Protein AF-0000000082754783 (afdb_homodimer)

Sequence (362 aa):
MLGKAGSVVWMLCAIWVAADALTVETTQDILRAARGRSVTLPCTYSTYVPDREGFIQWDKLLRSQTERVVTWNFVTKKYIYGNRYENRVRVSKDAELSNASITIDQLTMDDNGTYECSLSLMSDQDVTAKSRVRLLVLEDFKQMARNGVNLKPDSAGPPTKLRPVHQGPPTFKDNQINPKSMLGKAGSVVWMLCAIWVAADALTVETTQDILRAARGRSVTLPCTYSTYVPDREGFIQWDKLLRSQTERVVTWNFVTKKYIYGNRYENRVRVSKDAELSNASITIDQLTMDDNGTYECSLSLMSDQDVTAKSRVRLLVLEDFKQMARNGVNLKPDSAGPPTKLRPVHQGPPTFKDNQINPKS

InterPro domains:
  IPR003599 Immunoglobulin domain subtype [SM00409] (28-138)
  IPR007110 Immunoglobulin-like domain [PS50835] (36-128)
  IPR013106 Immunoglobulin V-set domain [PF07686] (31-138)
  IPR013106 Immunoglobulin V-set domain [SM00406] (38-119)
  IPR013783 Immunoglobulin-like fold [G3DSA:2.60.40.10] (22-142)
  IPR036179 Immunoglobulin-like domain superfamily [SSF48726] (26-139)
  IPR042474 Cell surface A33 antigen [PTHR44969] (6-138)

Organism: Mus caroli (NCBI:txid10089)

Secondary structure (DSSP, 8-state):
----------------------EEEE-SSEEEEETTS-EEE-EEEE-S-S---EEEEEEEE-SS-EEEEEEEETTT--EEE-GGGTTTEEE-TTGGGTB--EEE-S--GGG-EEEEEEEEETTSSS-EEEEEEEEEEE--HHHHHHS----------------------------------/----------------------EEEE-SSEEEEETTS-EEE-EEEE-S-S---EEEEEEEE-SS-EEEEEEEETTT--EEE-GGGTTTEEE-TTGGGTB--EEE-S--GGG-EEEEEEEEETTSSS-EEEEEEEEEEE--HHHHHHTT---------------------------------

pLDDT: mean 77.79, std 26.31, range [21.33, 98.88]

Radius of gyration: 37.15 Å; Cα contacts (8 Å, |Δi|>4): 638; chains: 2; bounding box: 97×69×138 Å

Structure (mmCIF, N/CA/C/O backbone):
data_AF-0000000082754783-model_v1
#
loop_
_entity.id
_entity.type
_entity.pdbx_description
1 polymer 'Cell surface A33 antigen'
#
loop_
_atom_site.group_PDB
_atom_site.id
_atom_site.type_symbol
_atom_site.label_atom_id
_atom_site.label_alt_id
_atom_site.label_comp_id
_atom_site.label_asym_id
_atom_site.label_entity_id
_atom_site.label_seq_id
_atom_site.pdbx_PDB_ins_code
_atom_site.Cartn_x
_atom_site.Cartn_y
_atom_site.Cartn_z
_atom_site.occupancy
_atom_site.B_iso_or_equiv
_atom_site.auth_seq_id
_atom_site.auth_comp_id
_atom_site.auth_asym_id
_atom_site.auth_atom_id
_atom_site.pdbx_PDB_model_num
ATOM 1 N N . MET A 1 1 ? -4.707 -10.625 71.25 1 33.31 1 MET A N 1
ATOM 2 C CA . MET A 1 1 ? -4.77 -11.398 70 1 33.31 1 MET A CA 1
ATOM 3 C C . MET A 1 1 ? -4.957 -10.477 68.812 1 33.31 1 MET A C 1
ATOM 5 O O . MET A 1 1 ? -6.066 -10.008 68.562 1 33.31 1 MET A O 1
ATOM 9 N N . LEU A 1 2 ? -4.098 -9.469 68.688 1 43.53 2 LEU A N 1
ATOM 10 C CA . LEU A 1 2 ? -4.047 -8.492 67.625 1 43.53 2 LEU A CA 1
ATOM 11 C C . LEU A 1 2 ? -3.959 -9.195 66.25 1 43.53 2 LEU A C 1
ATOM 13 O O . LEU A 1 2 ? -3.008 -9.93 66 1 43.53 2 LEU A O 1
ATOM 17 N N . GLY A 1 3 ? -5.09 -9.539 65.625 1 42.03 3 GLY A N 1
ATOM 18 C CA . GLY A 1 3 ? -5.211 -10.109 64.312 1 42.03 3 GLY A CA 1
ATOM 19 C C . GLY A 1 3 ? -4.48 -9.312 63.219 1 42.03 3 GLY A C 1
ATOM 20 O O . GLY A 1 3 ? -4.582 -8.078 63.188 1 42.03 3 GLY A O 1
ATOM 21 N N . LYS A 1 4 ? -3.234 -9.711 62.812 1 51.78 4 LYS A N 1
ATOM 22 C CA . LYS A 1 4 ? -2.496 -9.219 61.625 1 51.78 4 LYS A CA 1
ATOM 23 C C . LYS A 1 4 ? -3.396 -9.133 60.406 1 51.78 4 LYS A C 1
ATOM 25 O O . LYS A 1 4 ? -3.984 -10.133 60 1 51.78 4 LYS A O 1
ATOM 30 N N . ALA A 1 5 ? -4.148 -8.039 60.25 1 52.31 5 ALA A N 1
ATOM 31 C CA . ALA A 1 5 ? -4.816 -7.82 58.969 1 52.31 5 ALA A CA 1
ATOM 32 C C . ALA A 1 5 ? -3.844 -8.008 57.781 1 52.31 5 ALA A C 1
ATOM 34 O O . ALA A 1 5 ? -2.809 -7.34 57.719 1 52.31 5 ALA A O 1
ATOM 35 N N . GLY A 1 6 ? -3.602 -9.219 57.344 1 48.97 6 GLY A N 1
ATOM 36 C CA . GLY A 1 6 ? -2.871 -9.438 56.094 1 48.97 6 GLY A CA 1
ATOM 37 C C . GLY A 1 6 ? -3.32 -8.523 54.969 1 48.97 6 GLY A C 1
ATOM 38 O O . GLY A 1 6 ? -4.52 -8.336 54.75 1 48.97 6 GLY A O 1
ATOM 39 N N . SER A 1 7 ? -2.578 -7.516 54.656 1 55.91 7 SER A N 1
ATOM 40 C CA . SER A 1 7 ? -2.777 -6.703 53.469 1 55.91 7 SER A CA 1
ATOM 41 C C . SER A 1 7 ? -2.906 -7.578 52.219 1 55.91 7 SER A C 1
ATOM 43 O O . SER A 1 7 ? -1.968 -8.289 51.844 1 55.91 7 SER A O 1
ATOM 45 N N . VAL A 1 8 ? -4.098 -7.996 51.938 1 51.5 8 VAL A N 1
ATOM 46 C CA . VAL A 1 8 ? -4.348 -8.617 50.625 1 51.5 8 VAL A CA 1
ATOM 47 C C . VAL A 1 8 ? -3.947 -7.664 49.5 1 51.5 8 VAL A C 1
ATOM 49 O O . VAL A 1 8 ? -4.547 -6.598 49.344 1 51.5 8 VAL A O 1
ATOM 52 N N . VAL A 1 9 ? -2.701 -7.578 49.188 1 55.47 9 VAL A N 1
ATOM 53 C CA . VAL A 1 9 ? -2.283 -6.914 47.938 1 55.47 9 VAL A CA 1
ATOM 54 C C . VAL A 1 9 ? -3.08 -7.469 46.781 1 55.47 9 VAL A C 1
ATOM 56 O O . VAL A 1 9 ? -2.934 -8.641 46.406 1 55.47 9 VAL A O 1
ATOM 59 N N . TRP A 1 10 ? -4.27 -6.91 46.562 1 52.84 10 TRP A N 1
ATOM 60 C CA . TRP A 1 10 ? -4.98 -7.184 45.312 1 52.84 10 TRP A CA 1
ATOM 61 C C . TRP A 1 10 ? -4.074 -6.953 44.094 1 52.84 10 TRP A C 1
ATOM 63 O O . TRP A 1 10 ? -3.748 -5.809 43.781 1 52.84 10 TRP A O 1
ATOM 73 N N . MET A 1 11 ? -3.207 -7.938 43.781 1 52.25 11 MET A N 1
ATOM 74 C CA . MET A 1 11 ? -2.555 -7.918 42.469 1 52.25 11 MET A CA 1
ATOM 75 C C . MET A 1 11 ? -3.574 -7.707 41.344 1 52.25 11 MET A C 1
ATOM 77 O O . MET A 1 11 ? -4.355 -8.609 41.031 1 52.25 11 MET A O 1
ATOM 81 N N . LEU A 1 12 ? -4.023 -6.484 41.094 1 52.66 12 LEU A N 1
ATOM 82 C CA . LEU A 1 12 ? -4.746 -6.168 39.844 1 52.66 12 LEU A CA 1
ATOM 83 C C . LEU A 1 12 ? -3.988 -6.672 38.625 1 52.66 12 LEU A C 1
ATOM 85 O O . LEU A 1 12 ? -2.92 -6.152 38.312 1 52.66 12 LEU A O 1
ATOM 89 N N . CYS A 1 13 ? -4.117 -7.941 38.25 1 51.41 13 CYS A N 1
ATOM 90 C CA . CYS A 1 13 ? -3.658 -8.445 36.969 1 51.41 13 CYS A CA 1
ATOM 91 C C . CYS A 1 13 ? -4.246 -7.621 35.844 1 51.41 13 CYS A C 1
ATOM 93 O O . CYS A 1 13 ? -5.43 -7.742 35.531 1 51.41 13 CYS A O 1
ATOM 95 N N . ALA A 1 14 ? -3.781 -6.434 35.531 1 51.28 14 ALA A N 1
ATOM 96 C CA . ALA A 1 14 ? -4.137 -5.77 34.281 1 51.28 14 ALA A CA 1
ATOM 97 C C . ALA A 1 14 ? -3.922 -6.699 33.094 1 51.28 14 ALA A C 1
ATOM 99 O O . ALA A 1 14 ? -2.781 -6.98 32.719 1 51.28 14 ALA A O 1
ATOM 100 N N . ILE A 1 15 ? -4.824 -7.594 32.906 1 51.47 15 ILE A N 1
ATOM 101 C CA . ILE A 1 15 ? -4.848 -8.312 31.625 1 51.47 15 ILE A CA 1
ATOM 102 C C . ILE A 1 15 ? -4.801 -7.309 30.484 1 51.47 15 ILE A C 1
ATOM 104 O O . ILE A 1 15 ? -5.758 -6.57 30.25 1 51.47 15 ILE A O 1
ATOM 108 N N . TRP A 1 16 ? -3.613 -6.797 30.094 1 48.75 16 TRP A N 1
ATOM 109 C CA . TRP A 1 16 ? -3.518 -6.148 28.797 1 48.75 16 TRP A CA 1
ATOM 110 C C . TRP A 1 16 ? -4.238 -6.961 27.734 1 48.75 16 TRP A C 1
ATOM 112 O O . TRP A 1 16 ? -3.785 -8.047 27.359 1 48.75 16 TRP A O 1
ATOM 122 N N . VAL A 1 17 ? -5.582 -6.953 27.75 1 47.78 17 VAL A N 1
ATOM 123 C CA . VAL A 1 17 ? -6.277 -7.441 26.562 1 47.78 17 VAL A CA 1
ATOM 124 C C . VAL A 1 17 ? -5.648 -6.836 25.312 1 47.78 17 VAL A C 1
ATOM 126 O O . VAL A 1 17 ? -5.734 -5.625 25.078 1 47.78 17 VAL A O 1
ATOM 129 N N . ALA A 1 18 ? -4.523 -7.277 24.875 1 49.97 18 ALA A N 1
ATOM 130 C CA . ALA A 1 18 ? -4.141 -6.926 23.5 1 49.97 18 ALA A CA 1
ATOM 131 C C . ALA A 1 18 ? -5.336 -7.023 22.562 1 49.97 18 ALA A C 1
ATOM 133 O O . ALA A 1 18 ? -5.867 -8.109 22.328 1 49.97 18 ALA A O 1
ATOM 134 N N . ALA A 1 19 ? -6.25 -6.133 22.641 1 55.06 19 ALA A N 1
ATOM 135 C CA . ALA A 1 19 ? -7.219 -6.145 21.547 1 55.06 19 ALA A CA 1
ATOM 136 C C . ALA A 1 19 ? -6.562 -6.594 20.234 1 55.06 19 ALA A C 1
ATOM 138 O O . ALA A 1 19 ? -5.539 -6.047 19.828 1 55.06 19 ALA A O 1
ATOM 139 N N . ASP A 1 20 ? -6.777 -7.863 19.875 1 67.88 20 ASP A N 1
ATOM 140 C CA . ASP A 1 20 ? -6.145 -8.594 18.781 1 67.88 20 ASP A CA 1
ATOM 141 C C . ASP A 1 20 ? -6.34 -7.879 17.438 1 67.88 20 ASP A C 1
ATOM 143 O O . ASP A 1 20 ? -7.453 -7.84 16.906 1 67.88 20 ASP A O 1
ATOM 147 N N . ALA A 1 21 ? -5.574 -6.828 17.078 1 82.12 21 ALA A N 1
ATOM 148 C CA . ALA A 1 21 ? -5.406 -6.043 15.852 1 82.12 21 ALA A CA 1
ATOM 149 C C . ALA A 1 21 ? -5.105 -6.945 14.656 1 82.12 21 ALA A C 1
ATOM 151 O O . ALA A 1 21 ? -4.68 -8.094 14.828 1 82.12 21 ALA A O 1
ATOM 152 N N . LEU A 1 22 ? -5.66 -6.602 13.531 1 93.19 22 LEU A N 1
ATOM 153 C CA . LEU A 1 22 ? -5.215 -7.227 12.297 1 93.19 22 LEU A CA 1
ATOM 154 C C . LEU A 1 22 ? -3.695 -7.203 12.188 1 93.19 22 LEU A C 1
ATOM 156 O O . LEU A 1 22 ? -3.078 -6.141 12.312 1 93.19 22 LEU A O 1
ATOM 160 N N . THR A 1 23 ? -3.104 -8.391 12.094 1 95.62 23 THR A N 1
ATOM 161 C CA . THR A 1 23 ? -1.659 -8.469 11.906 1 95.62 23 THR A CA 1
ATOM 162 C C . THR A 1 23 ? -1.316 -9.273 10.656 1 95.62 23 THR A C 1
ATOM 164 O O . THR A 1 23 ? -2.07 -10.172 10.266 1 95.62 23 THR A O 1
ATOM 167 N N . VAL A 1 24 ? -0.288 -8.867 10.047 1 97.5 24 VAL A N 1
ATOM 168 C CA . VAL A 1 24 ? 0.267 -9.531 8.875 1 97.5 24 VAL A CA 1
ATOM 169 C C . VAL A 1 24 ? 1.767 -9.75 9.062 1 97.5 24 VAL A C 1
ATOM 171 O O . VAL A 1 24 ? 2.475 -8.852 9.523 1 97.5 24 VAL A O 1
ATOM 174 N N . GLU A 1 25 ? 2.18 -10.977 8.68 1 96.38 25 GLU A N 1
ATOM 175 C CA . GLU A 1 25 ? 3.588 -11.297 8.898 1 96.38 25 GLU A CA 1
ATOM 176 C C . GLU A 1 25 ? 4.184 -12.039 7.707 1 96.38 25 GLU A C 1
ATOM 178 O O . GLU A 1 25 ? 3.535 -12.914 7.125 1 96.38 25 GLU A O 1
ATOM 183 N N . THR A 1 26 ? 5.355 -11.586 7.324 1 96.31 26 THR A N 1
ATOM 184 C CA . THR A 1 26 ? 6.195 -12.273 6.352 1 96.31 26 THR A CA 1
ATOM 185 C C . THR A 1 26 ? 7.531 -12.672 6.973 1 96.31 26 THR A C 1
ATOM 187 O O . THR A 1 26 ? 7.809 -12.336 8.125 1 96.31 26 THR A O 1
ATOM 190 N N . THR A 1 27 ? 8.227 -13.367 6.207 1 88.31 27 THR A N 1
ATOM 191 C CA . THR A 1 27 ? 9.57 -13.672 6.672 1 88.31 27 THR A CA 1
ATOM 192 C C . THR A 1 27 ? 10.477 -12.453 6.559 1 88.31 27 THR A C 1
ATOM 194 O O . THR A 1 27 ? 10.328 -11.641 5.641 1 88.31 27 THR A O 1
ATOM 197 N N . GLN A 1 28 ? 11.359 -12.297 7.543 1 84.12 28 GLN A N 1
ATOM 198 C CA . GLN A 1 28 ? 12.297 -11.172 7.527 1 84.12 28 GLN A CA 1
ATOM 199 C C . GLN A 1 28 ? 13.547 -11.516 6.73 1 84.12 28 GLN A C 1
ATOM 201 O O . GLN A 1 28 ? 14.305 -10.625 6.34 1 84.12 28 GLN A O 1
ATOM 206 N N . ASP A 1 29 ? 13.68 -12.703 6.445 1 84.12 29 ASP A N 1
ATOM 207 C CA . ASP A 1 29 ? 14.836 -13.141 5.676 1 84.12 29 ASP A CA 1
ATOM 208 C C . ASP A 1 29 ? 14.656 -12.852 4.188 1 84.12 29 ASP A C 1
ATOM 210 O O . ASP A 1 29 ? 13.523 -12.766 3.701 1 84.12 29 ASP A O 1
ATOM 214 N N . ILE A 1 30 ? 15.844 -12.719 3.561 1 93.94 30 ILE A N 1
ATOM 215 C CA . ILE A 1 30 ? 15.828 -12.602 2.105 1 93.94 30 ILE A CA 1
ATOM 216 C C . ILE A 1 30 ? 15.531 -13.969 1.484 1 93.94 30 ILE A C 1
ATOM 218 O O . ILE A 1 30 ? 16.219 -14.953 1.78 1 93.94 30 ILE A O 1
ATOM 222 N N . LEU A 1 31 ? 14.57 -14.055 0.647 1 97 31 LEU A N 1
ATOM 223 C CA . LEU A 1 31 ? 14.258 -15.273 -0.099 1 97 31 LEU A CA 1
ATOM 224 C C . LEU A 1 31 ? 15.086 -15.359 -1.372 1 97 31 LEU A C 1
ATOM 226 O O . LEU A 1 31 ? 15.211 -14.375 -2.109 1 97 31 LEU A O 1
ATOM 230 N N . ARG A 1 32 ? 15.633 -16.469 -1.567 1 95.94 32 ARG A N 1
ATOM 231 C CA . ARG A 1 32 ? 16.422 -16.703 -2.77 1 95.94 32 ARG A CA 1
ATOM 232 C C . ARG A 1 32 ? 15.781 -17.766 -3.65 1 95.94 32 ARG A C 1
ATOM 234 O O . ARG A 1 32 ? 15.289 -18.781 -3.148 1 95.94 32 ARG A O 1
ATOM 241 N N . ALA A 1 33 ? 15.75 -17.516 -4.945 1 96.31 33 ALA A N 1
ATOM 242 C CA . ALA A 1 33 ? 15.188 -18.469 -5.898 1 96.31 33 ALA A CA 1
ATOM 243 C C . ALA A 1 33 ? 15.883 -18.375 -7.254 1 96.31 33 ALA A C 1
ATOM 245 O O . ALA A 1 33 ? 16.422 -17.312 -7.605 1 96.31 33 ALA A O 1
ATOM 246 N N . ALA A 1 34 ? 15.766 -19.406 -7.98 1 95.12 34 ALA A N 1
ATOM 247 C CA . ALA A 1 34 ? 16.453 -19.453 -9.266 1 95.12 34 ALA A CA 1
ATOM 248 C C . ALA A 1 34 ? 15.555 -18.984 -10.398 1 95.12 34 ALA A C 1
ATOM 250 O O . ALA A 1 34 ? 14.359 -19.297 -10.414 1 95.12 34 ALA A O 1
ATOM 251 N N . ARG A 1 35 ? 16.234 -18.375 -11.336 1 95.44 35 ARG A N 1
ATOM 252 C CA . ARG A 1 35 ? 15.531 -18 -12.562 1 95.44 35 ARG A CA 1
ATOM 253 C C . ARG A 1 35 ? 14.867 -19.219 -13.195 1 95.44 35 ARG A C 1
ATOM 255 O O . ARG A 1 35 ? 15.438 -20.297 -13.219 1 95.44 35 ARG A O 1
ATOM 262 N N . GLY A 1 36 ? 13.648 -18.969 -13.742 1 94.81 36 GLY A N 1
ATOM 263 C CA . GLY A 1 36 ? 12.93 -20.031 -14.438 1 94.81 36 GLY A CA 1
ATOM 264 C C . GLY A 1 36 ? 12.109 -20.906 -13.5 1 94.81 36 GLY A C 1
ATOM 265 O O . GLY A 1 36 ? 11.227 -21.625 -13.945 1 94.81 36 GLY A O 1
ATOM 266 N N . ARG A 1 37 ? 12.359 -20.875 -12.289 1 96.31 37 ARG A N 1
ATOM 267 C CA . ARG A 1 37 ? 11.633 -21.688 -11.312 1 96.31 37 ARG A CA 1
ATOM 268 C C . ARG A 1 37 ? 10.523 -20.875 -10.648 1 96.31 37 ARG A C 1
ATOM 270 O O . ARG A 1 37 ? 10.117 -19.828 -11.156 1 96.31 37 ARG A O 1
ATOM 277 N N . SER A 1 38 ? 9.891 -21.484 -9.586 1 97.62 38 SER A N 1
ATOM 278 C CA . SER A 1 38 ? 8.836 -20.828 -8.82 1 97.62 38 SER A CA 1
ATOM 279 C C . SER A 1 38 ? 9.312 -20.469 -7.414 1 97.62 38 SER A C 1
ATOM 281 O O . SER A 1 38 ? 10.258 -21.078 -6.902 1 97.62 38 SER A O 1
ATOM 283 N N . VAL A 1 39 ? 8.703 -19.516 -6.871 1 98.06 39 VAL A N 1
ATOM 284 C CA . VAL A 1 39 ? 8.984 -19.156 -5.484 1 98.06 39 VAL A CA 1
ATOM 285 C C . VAL A 1 39 ? 7.676 -18.844 -4.758 1 98.06 39 VAL A C 1
ATOM 287 O O . VAL A 1 39 ? 6.738 -18.297 -5.352 1 98.06 39 VAL A O 1
ATOM 290 N N . THR A 1 40 ? 7.598 -19.219 -3.539 1 98.62 40 THR A N 1
ATOM 291 C CA . THR A 1 40 ? 6.492 -18.828 -2.678 1 98.62 40 THR A CA 1
ATOM 292 C C . THR A 1 40 ? 6.91 -17.688 -1.747 1 98.62 40 THR A C 1
ATOM 294 O O . THR A 1 40 ? 7.914 -17.797 -1.037 1 98.62 40 THR A O 1
ATOM 297 N N . LEU A 1 41 ? 6.234 -16.625 -1.788 1 98.75 41 LEU A N 1
ATOM 298 C CA . LEU A 1 41 ? 6.406 -15.523 -0.844 1 98.75 41 LEU A CA 1
ATOM 299 C C . LEU A 1 41 ? 5.473 -15.68 0.351 1 98.75 41 LEU A C 1
ATOM 301 O O . LEU A 1 41 ? 4.258 -15.508 0.224 1 98.75 41 LEU A O 1
ATOM 305 N N . PRO A 1 42 ? 6.012 -16 1.465 1 98.56 42 PRO A N 1
ATOM 306 C CA . PRO A 1 42 ? 5.16 -16.312 2.619 1 98.56 42 PRO A CA 1
ATOM 307 C C . PRO A 1 42 ? 4.555 -15.062 3.254 1 98.56 42 PRO A C 1
ATOM 309 O O . PRO A 1 42 ? 5.25 -14.055 3.424 1 98.56 42 PRO A O 1
ATOM 312 N N . CYS A 1 43 ? 3.322 -15.195 3.664 1 98.56 43 CYS A N 1
ATOM 313 C CA . CYS A 1 43 ? 2.572 -14.156 4.363 1 98.56 43 CYS A CA 1
ATOM 314 C C . CYS A 1 43 ? 1.396 -14.758 5.129 1 98.56 43 CYS A C 1
ATOM 316 O O . CYS A 1 43 ? 0.551 -15.43 4.539 1 98.56 43 CYS A O 1
ATOM 318 N N . THR A 1 44 ? 1.348 -14.555 6.367 1 98.25 44 THR A N 1
ATOM 319 C CA . THR A 1 44 ? 0.227 -14.992 7.191 1 98.25 44 THR A CA 1
ATOM 320 C C . THR A 1 44 ? -0.431 -13.812 7.891 1 98.25 44 THR A C 1
ATOM 322 O O . THR A 1 44 ? 0.191 -12.758 8.062 1 98.25 44 THR A O 1
ATOM 325 N N . TYR A 1 45 ? -1.682 -14.031 8.195 1 97.31 45 TYR A N 1
ATOM 326 C CA . TYR A 1 45 ? -2.375 -12.953 8.898 1 97.31 45 TYR A CA 1
ATOM 327 C C . TYR A 1 45 ? -3.221 -13.508 10.039 1 97.31 45 TYR A C 1
ATOM 329 O O . TYR A 1 45 ? -3.494 -14.711 10.094 1 97.31 45 TYR A O 1
ATOM 337 N N . SER A 1 46 ? -3.512 -12.562 10.953 1 95.56 46 SER A N 1
ATOM 338 C CA . SER A 1 46 ? -4.395 -12.852 12.086 1 95.56 46 SER A CA 1
ATOM 339 C C . SER A 1 46 ? -5.434 -11.75 12.266 1 95.56 46 SER A C 1
ATOM 341 O O . SER A 1 46 ? -5.125 -10.57 12.133 1 95.56 46 SER A O 1
ATOM 343 N N . THR A 1 47 ? -6.605 -12.195 12.422 1 93.44 47 THR A N 1
ATOM 344 C CA . THR A 1 47 ? -7.695 -11.242 12.633 1 93.44 47 THR A CA 1
ATOM 345 C C . THR A 1 47 ? -8.727 -11.82 13.594 1 93.44 47 THR A C 1
ATOM 347 O O . THR A 1 47 ? -8.867 -13.039 13.711 1 93.44 47 THR A O 1
ATOM 350 N N . TYR A 1 48 ? -9.5 -10.945 14.258 1 90.38 48 TYR A N 1
ATOM 351 C CA . TYR A 1 48 ? -10.531 -11.375 15.188 1 90.38 48 TYR A CA 1
ATOM 352 C C . TYR A 1 48 ? -11.914 -11.312 14.547 1 90.38 48 TYR A C 1
ATOM 354 O O . TYR A 1 48 ? -12.898 -11.766 15.133 1 90.38 48 TYR A O 1
ATOM 362 N N . VAL A 1 49 ? -11.93 -10.773 13.344 1 91.38 49 VAL A N 1
ATOM 363 C CA . VAL A 1 49 ? -13.242 -10.617 12.719 1 91.38 49 VAL A CA 1
ATOM 364 C C . VAL A 1 49 ? -13.555 -11.859 11.883 1 91.38 49 VAL A C 1
ATOM 366 O O . VAL A 1 49 ? -12.688 -12.383 11.18 1 91.38 49 VAL A O 1
ATOM 369 N N . PRO A 1 50 ? -14.742 -12.305 11.945 1 87.56 50 PRO A N 1
ATOM 370 C CA . PRO A 1 50 ? -15.133 -13.492 11.18 1 87.56 50 PRO A CA 1
ATOM 371 C C . PRO A 1 50 ? -15.422 -13.18 9.711 1 87.56 50 PRO A C 1
ATOM 373 O O . PRO A 1 50 ? -15.25 -14.039 8.852 1 87.56 50 PRO A O 1
ATOM 376 N N . ASP A 1 51 ? -15.867 -11.961 9.469 1 87.69 51 ASP A N 1
ATOM 377 C CA . ASP A 1 51 ? -16.219 -11.539 8.117 1 87.69 51 ASP A CA 1
ATOM 378 C C . ASP A 1 51 ? -14.969 -11.211 7.305 1 87.69 51 ASP A C 1
ATOM 380 O O . ASP A 1 51 ? -14.156 -10.375 7.715 1 87.69 51 ASP A O 1
ATOM 384 N N . ARG A 1 52 ? -14.93 -11.836 6.109 1 89.19 52 ARG A N 1
ATOM 385 C CA . ARG A 1 52 ? -13.734 -11.617 5.293 1 89.19 52 ARG A CA 1
ATOM 386 C C . ARG A 1 52 ? -14.055 -10.742 4.082 1 89.19 52 ARG A C 1
ATOM 388 O O . ARG A 1 52 ? -13.531 -10.977 2.99 1 89.19 52 ARG A O 1
ATOM 395 N N . GLU A 1 53 ? -15 -9.883 4.285 1 92.75 53 GLU A N 1
ATOM 396 C CA . GLU A 1 53 ? -15.18 -8.914 3.213 1 92.75 53 GLU A CA 1
ATOM 397 C C . GLU A 1 53 ? -13.938 -8.047 3.045 1 92.75 53 GLU A C 1
ATOM 399 O O . GLU A 1 53 ? -13.617 -7.234 3.916 1 92.75 53 GLU A O 1
ATOM 404 N N . GLY A 1 54 ? -13.258 -8.289 1.969 1 96.5 54 GLY A N 1
ATOM 405 C CA . GLY A 1 54 ? -11.969 -7.645 1.748 1 96.5 54 GLY A CA 1
ATOM 406 C C . GLY A 1 54 ? -11.133 -8.336 0.693 1 96.5 54 GLY A C 1
ATOM 407 O O . GLY A 1 54 ? -11.672 -8.961 -0.225 1 96.5 54 GLY A O 1
ATOM 408 N N . PHE A 1 55 ? -9.828 -8.094 0.782 1 98.06 55 PHE A N 1
ATOM 409 C CA . PHE A 1 55 ? -8.961 -8.633 -0.264 1 98.06 55 PHE A CA 1
ATOM 410 C C . PHE A 1 55 ? -7.523 -8.75 0.224 1 98.06 55 PHE A C 1
ATOM 412 O O . PHE A 1 55 ? -7.145 -8.102 1.203 1 98.06 55 PHE A O 1
ATOM 419 N N . ILE A 1 56 ? -6.82 -9.602 -0.426 1 98.56 56 ILE A N 1
ATOM 420 C CA . ILE A 1 56 ? -5.367 -9.711 -0.333 1 98.56 56 ILE A CA 1
ATOM 421 C C . ILE A 1 56 ? -4.719 -8.953 -1.491 1 98.56 56 ILE A C 1
ATOM 423 O O . ILE A 1 56 ? -5.176 -9.047 -2.633 1 98.56 56 ILE A O 1
ATOM 427 N N . GLN A 1 57 ? -3.707 -8.227 -1.169 1 98.69 57 GLN A N 1
ATOM 428 C CA . GLN A 1 57 ? -2.984 -7.48 -2.195 1 98.69 57 GLN A CA 1
ATOM 429 C C . GLN A 1 57 ? -1.479 -7.691 -2.07 1 98.69 57 GLN A C 1
ATOM 431 O O . GLN A 1 57 ? -0.918 -7.574 -0.978 1 98.69 57 GLN A O 1
ATOM 436 N N . TRP A 1 58 ? -0.872 -8.047 -3.158 1 98.88 58 TRP A N 1
ATOM 437 C CA . TRP A 1 58 ? 0.583 -8.078 -3.26 1 98.88 58 TRP A CA 1
ATOM 438 C C . TRP A 1 58 ? 1.082 -7.039 -4.254 1 98.88 58 TRP A C 1
ATOM 440 O O . TRP A 1 58 ? 0.575 -6.949 -5.375 1 98.88 58 TRP A O 1
ATOM 450 N N . ASP A 1 59 ? 2.051 -6.301 -3.8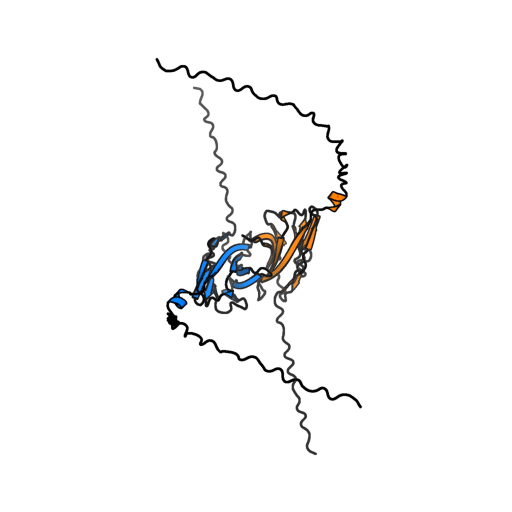03 1 98.81 59 ASP A N 1
ATOM 451 C CA . ASP A 1 59 ? 2.688 -5.289 -4.641 1 98.81 59 ASP A CA 1
ATOM 452 C C . ASP A 1 59 ? 4.203 -5.453 -4.645 1 98.81 59 ASP A C 1
ATOM 454 O O . ASP A 1 59 ? 4.789 -5.91 -3.66 1 98.81 59 ASP A O 1
ATOM 458 N N . LYS A 1 60 ? 4.746 -5.07 -5.738 1 98.69 60 LYS A N 1
ATOM 459 C CA . LYS A 1 60 ? 6.191 -4.863 -5.801 1 98.69 60 LYS A CA 1
ATOM 460 C C . LYS A 1 60 ? 6.547 -3.391 -5.629 1 98.69 60 LYS A C 1
ATOM 462 O O . LYS A 1 60 ? 6.023 -2.533 -6.348 1 98.69 60 LYS A O 1
ATOM 467 N N . LEU A 1 61 ? 7.418 -3.139 -4.68 1 98.38 61 LEU A N 1
ATOM 468 C CA . LEU A 1 61 ? 7.789 -1.761 -4.379 1 98.38 61 LEU A CA 1
ATOM 469 C C . LEU A 1 61 ? 8.992 -1.329 -5.203 1 98.38 61 LEU A C 1
ATOM 471 O O . LEU A 1 61 ? 10.133 -1.688 -4.883 1 98.38 61 LEU A O 1
ATOM 475 N N . LEU A 1 62 ? 8.719 -0.54 -6.191 1 97.19 62 LEU A N 1
ATOM 476 C CA . LEU A 1 62 ? 9.797 0.072 -6.969 1 97.19 62 LEU A CA 1
ATOM 477 C C . LEU A 1 62 ? 10.156 1.444 -6.41 1 97.19 62 LEU A C 1
ATOM 479 O O . LEU A 1 62 ? 9.445 1.976 -5.551 1 97.19 62 LEU A O 1
ATOM 483 N N . ARG A 1 63 ? 11.219 1.994 -6.844 1 93.88 63 ARG A N 1
ATOM 484 C CA . ARG A 1 63 ? 11.648 3.307 -6.371 1 93.88 63 ARG A CA 1
ATOM 485 C C . ARG A 1 63 ? 10.641 4.387 -6.758 1 93.88 63 ARG A C 1
ATOM 487 O O . ARG A 1 63 ? 10.297 5.242 -5.941 1 93.88 63 ARG A O 1
ATOM 494 N N . SER A 1 64 ? 10.164 4.312 -7.953 1 93 64 SER A N 1
ATOM 495 C CA . SER A 1 64 ? 9.328 5.383 -8.484 1 93 64 SER A CA 1
ATOM 496 C C . SER A 1 64 ? 7.855 5.137 -8.203 1 93 64 SER A C 1
ATOM 498 O O . SER A 1 64 ? 7.078 6.082 -8.055 1 93 64 SER A O 1
ATOM 500 N N . GLN A 1 65 ? 7.488 3.838 -8.156 1 95.44 65 GLN A N 1
ATOM 501 C CA . GLN A 1 65 ? 6.07 3.527 -8.039 1 95.44 65 GLN A CA 1
ATOM 502 C C . GLN A 1 65 ? 5.855 2.156 -7.398 1 95.44 65 GLN A C 1
ATOM 504 O O . GLN A 1 65 ? 6.809 1.388 -7.238 1 95.44 65 GLN A O 1
ATOM 509 N N . THR A 1 66 ? 4.656 1.939 -7.055 1 97.44 66 THR A N 1
ATOM 510 C CA . THR A 1 66 ? 4.215 0.624 -6.605 1 97.44 66 THR A CA 1
ATOM 511 C C . THR A 1 66 ? 3.504 -0.123 -7.73 1 97.44 66 THR A C 1
ATOM 513 O O . THR A 1 66 ? 2.574 0.406 -8.344 1 97.44 66 THR A O 1
ATOM 516 N N . GLU A 1 67 ? 3.994 -1.327 -7.969 1 97.88 67 GLU A N 1
ATOM 517 C CA . GLU A 1 67 ? 3.436 -2.145 -9.039 1 97.88 67 GLU A CA 1
ATOM 518 C C . GLU A 1 67 ? 2.594 -3.287 -8.484 1 97.88 67 GLU A C 1
ATOM 520 O O . GLU A 1 67 ? 3.064 -4.062 -7.648 1 97.88 67 GLU A O 1
ATOM 525 N N . ARG A 1 68 ? 1.389 -3.445 -9.07 1 98.44 68 ARG A N 1
ATOM 526 C CA . ARG A 1 68 ? 0.536 -4.543 -8.633 1 98.44 68 ARG A CA 1
ATOM 527 C C . ARG A 1 68 ? 1.089 -5.887 -9.094 1 98.44 68 ARG A C 1
ATOM 529 O O . ARG A 1 68 ? 1.419 -6.055 -10.273 1 98.44 68 ARG A O 1
ATOM 536 N N . VAL A 1 69 ? 1.188 -6.766 -8.18 1 98.75 69 VAL A N 1
ATOM 537 C CA . VAL A 1 69 ? 1.458 -8.156 -8.516 1 98.75 69 VAL A CA 1
ATOM 538 C C . VAL A 1 69 ? 0.142 -8.906 -8.711 1 98.75 69 VAL A C 1
ATOM 540 O O . VAL A 1 69 ? -0.141 -9.398 -9.805 1 98.75 69 VAL A O 1
ATOM 543 N N . VAL A 1 70 ? -0.686 -8.875 -7.637 1 98.75 70 VAL A N 1
ATOM 544 C CA . VAL A 1 70 ? -1.992 -9.516 -7.715 1 98.75 70 VAL A CA 1
ATOM 545 C C . VAL A 1 70 ? -2.889 -9.008 -6.59 1 98.75 70 VAL A C 1
ATOM 547 O O . VAL A 1 70 ? -2.408 -8.695 -5.496 1 98.75 70 VAL A O 1
ATOM 550 N N . THR A 1 71 ? -4.137 -8.859 -6.883 1 98.56 71 THR A N 1
ATOM 551 C CA . THR A 1 71 ? -5.203 -8.688 -5.898 1 98.56 71 THR A CA 1
ATOM 552 C C . THR A 1 71 ? -6.16 -9.875 -5.926 1 98.56 71 THR A C 1
ATOM 554 O O . THR A 1 71 ? -6.535 -10.352 -7 1 98.56 71 THR A O 1
ATOM 557 N N . TRP A 1 72 ? -6.48 -10.383 -4.746 1 98.38 72 TRP A N 1
ATOM 558 C CA . TRP A 1 72 ? -7.426 -11.484 -4.633 1 98.38 72 TRP A CA 1
ATOM 559 C C . TRP A 1 72 ? -8.555 -11.141 -3.666 1 98.38 72 TRP A C 1
ATOM 561 O O . TRP A 1 72 ? -8.305 -10.75 -2.523 1 98.38 72 TRP A O 1
ATOM 571 N N . ASN A 1 73 ? -9.758 -11.289 -4.148 1 97.56 73 ASN A N 1
ATOM 572 C CA . ASN A 1 73 ? -10.945 -10.914 -3.393 1 97.56 73 ASN A CA 1
ATOM 573 C C . ASN A 1 73 ? -11.492 -12.086 -2.592 1 97.56 73 ASN A C 1
ATOM 575 O O . ASN A 1 73 ? -11.758 -13.156 -3.148 1 97.56 73 ASN A O 1
ATOM 579 N N . PHE A 1 74 ? -11.805 -11.906 -1.337 1 96.94 74 PHE A N 1
ATOM 580 C CA . PHE A 1 74 ? -12.227 -12.984 -0.446 1 96.94 74 PHE A CA 1
ATOM 581 C C . PHE A 1 74 ? -13.609 -13.492 -0.831 1 96.94 74 PHE A C 1
ATOM 583 O O . PHE A 1 74 ? -13.891 -14.688 -0.718 1 96.94 74 PHE A O 1
ATOM 590 N N . VAL A 1 75 ? -14.43 -12.602 -1.222 1 94.94 75 VAL A N 1
ATOM 591 C CA . VAL A 1 75 ? -15.828 -12.953 -1.443 1 94.94 75 VAL A CA 1
ATOM 592 C C . VAL A 1 75 ? -16 -13.531 -2.848 1 94.94 75 VAL A C 1
ATOM 594 O O . VAL A 1 75 ? -16.5 -14.648 -3.008 1 94.94 75 VAL A O 1
ATOM 597 N N . THR A 1 76 ? -15.492 -12.82 -3.85 1 95.19 76 THR A N 1
ATOM 598 C CA . THR A 1 76 ? -15.719 -13.234 -5.23 1 95.19 76 THR A CA 1
ATOM 599 C C . THR A 1 76 ? -14.656 -14.234 -5.676 1 95.19 76 THR A C 1
ATOM 601 O O . THR A 1 76 ? -14.812 -14.906 -6.695 1 95.19 76 THR A O 1
ATOM 604 N N . LYS A 1 77 ? -13.562 -14.297 -4.957 1 96.31 77 LYS A N 1
ATOM 605 C CA . LYS A 1 77 ? -12.43 -15.164 -5.266 1 96.31 77 LYS A CA 1
ATOM 606 C C . LYS A 1 77 ? -11.773 -14.766 -6.582 1 96.31 77 LYS A C 1
ATOM 608 O O . LYS A 1 77 ? -11.031 -15.555 -7.172 1 96.31 77 LYS A O 1
ATOM 613 N N . LYS A 1 78 ? -12 -13.57 -7.008 1 96.06 78 LYS A N 1
ATOM 614 C CA . LYS A 1 78 ? -11.477 -13.07 -8.273 1 96.06 78 LYS A CA 1
ATOM 615 C C . LYS A 1 78 ? -10.039 -12.578 -8.125 1 96.06 78 LYS A C 1
ATOM 617 O O . LYS A 1 78 ? -9.703 -11.953 -7.121 1 96.06 78 LYS A O 1
ATOM 622 N N . TYR A 1 79 ? -9.328 -12.836 -9.203 1 97.62 79 TYR A N 1
ATOM 623 C CA . TYR A 1 79 ? -7.969 -12.312 -9.336 1 97.62 79 TYR A CA 1
ATOM 624 C C . TYR A 1 79 ? -7.957 -11.039 -10.18 1 97.62 79 TYR A C 1
ATOM 626 O O . TYR A 1 79 ? -8.625 -10.969 -11.211 1 97.62 79 TYR A O 1
ATOM 634 N N . ILE A 1 80 ? -7.188 -10.148 -9.719 1 97.38 80 ILE A N 1
ATOM 635 C CA . ILE A 1 80 ? -6.773 -9.008 -10.531 1 97.38 80 ILE A CA 1
ATOM 636 C C . ILE A 1 80 ? -5.25 -8.977 -10.641 1 97.38 80 ILE A C 1
ATOM 638 O O . ILE A 1 80 ? -4.562 -8.609 -9.68 1 97.38 80 ILE A O 1
ATOM 642 N N . TYR A 1 81 ? -4.754 -9.289 -11.781 1 98.12 81 TYR A N 1
ATOM 643 C CA . TYR A 1 81 ? -3.312 -9.414 -11.969 1 98.12 81 TYR A CA 1
ATOM 644 C C . TYR A 1 81 ? -2.705 -8.094 -12.414 1 98.12 81 TYR A C 1
ATOM 646 O O . TYR A 1 81 ? -3.316 -7.352 -13.188 1 98.12 81 TYR A O 1
ATOM 654 N N . GLY A 1 82 ? -1.501 -7.879 -11.883 1 97.62 82 GLY A N 1
ATOM 655 C CA . GLY A 1 82 ? -0.684 -6.891 -12.57 1 97.62 82 GLY A CA 1
ATOM 656 C C . GLY A 1 82 ? -0.246 -7.336 -13.953 1 97.62 82 GLY A C 1
ATOM 657 O O . GLY A 1 82 ? -0.181 -8.539 -14.234 1 97.62 82 GLY A O 1
ATOM 658 N N . ASN A 1 83 ? 0.082 -6.43 -14.727 1 95.69 83 ASN A N 1
ATOM 659 C CA . ASN A 1 83 ? 0.358 -6.703 -16.125 1 95.69 83 ASN A CA 1
ATOM 660 C C . ASN A 1 83 ? 1.494 -7.707 -16.297 1 95.69 83 ASN A C 1
ATOM 662 O O . ASN A 1 83 ? 1.447 -8.562 -17.172 1 95.69 83 ASN A O 1
ATOM 666 N N . ARG A 1 84 ? 2.51 -7.699 -15.523 1 96.88 84 ARG A N 1
ATOM 667 C CA . ARG A 1 84 ? 3.691 -8.547 -15.664 1 96.88 84 ARG A CA 1
ATOM 668 C C . ARG A 1 84 ? 3.49 -9.891 -14.969 1 96.88 84 ARG A C 1
ATOM 670 O O . ARG A 1 84 ? 4.375 -10.75 -15 1 96.88 84 ARG A O 1
ATOM 677 N N . TYR A 1 85 ? 2.346 -10.078 -14.383 1 98.25 85 TYR A N 1
ATOM 678 C CA . TYR A 1 85 ? 2.172 -11.227 -13.508 1 98.25 85 TYR A CA 1
ATOM 679 C C . TYR A 1 85 ? 0.971 -12.062 -13.945 1 98.25 85 TYR A C 1
ATOM 681 O O . TYR A 1 85 ? 0.542 -12.969 -13.219 1 98.25 85 TYR A O 1
ATOM 689 N N . GLU A 1 86 ? 0.455 -11.789 -15.039 1 97.19 86 GLU A N 1
ATOM 690 C CA . GLU A 1 86 ? -0.734 -12.477 -15.531 1 97.19 86 GLU A CA 1
ATOM 691 C C . GLU A 1 86 ? -0.472 -13.969 -15.703 1 97.19 86 GLU A C 1
ATOM 693 O O . GLU A 1 86 ? 0.496 -14.367 -16.359 1 97.19 86 GLU A O 1
ATOM 698 N N . ASN A 1 87 ? -1.287 -14.789 -15.008 1 93.31 87 ASN A N 1
ATOM 699 C CA . ASN A 1 87 ? -1.324 -16.234 -15.125 1 93.31 87 ASN A CA 1
ATOM 700 C C . ASN A 1 87 ? -0.039 -16.875 -14.602 1 93.31 87 ASN A C 1
ATOM 702 O O . ASN A 1 87 ? 0.325 -17.984 -15.016 1 93.31 87 ASN A O 1
ATOM 706 N N . ARG A 1 88 ? 0.702 -16.25 -13.773 1 97.94 88 ARG A N 1
ATOM 707 C CA . ARG A 1 88 ? 1.892 -16.891 -13.227 1 97.94 88 ARG A CA 1
ATOM 708 C C . ARG A 1 88 ? 1.958 -16.719 -11.711 1 97.94 88 ARG A C 1
ATOM 710 O O . ARG A 1 88 ? 2.977 -17.016 -11.086 1 97.94 88 ARG A O 1
ATOM 717 N N . VAL A 1 89 ? 0.904 -16.141 -11.188 1 98.81 89 VAL A N 1
ATOM 718 C CA . VAL A 1 89 ? 0.835 -15.969 -9.742 1 98.81 89 VAL A CA 1
ATOM 719 C C . VAL A 1 89 ? -0.404 -16.672 -9.195 1 98.81 89 VAL A C 1
ATOM 721 O O . VAL A 1 89 ? -1.495 -16.547 -9.758 1 98.81 89 VAL A O 1
ATOM 724 N N . ARG A 1 90 ? -0.243 -17.375 -8.078 1 98.62 90 ARG A N 1
ATOM 725 C CA . ARG A 1 90 ? -1.348 -18.031 -7.395 1 98.62 90 ARG A CA 1
ATOM 726 C C . ARG A 1 90 ? -1.359 -17.688 -5.91 1 98.62 90 ARG A C 1
ATOM 728 O O . ARG A 1 90 ? -0.308 -17.672 -5.266 1 98.62 90 ARG A O 1
ATOM 735 N N . VAL A 1 91 ? -2.49 -17.438 -5.438 1 98.75 91 VAL A N 1
ATOM 736 C CA . VAL A 1 91 ? -2.674 -17.234 -4.004 1 98.75 91 VAL A CA 1
ATOM 737 C C . VAL A 1 91 ? -2.857 -18.578 -3.307 1 98.75 91 VAL A C 1
ATOM 739 O O . VAL A 1 91 ? -3.412 -19.516 -3.889 1 98.75 91 VAL A O 1
ATOM 742 N N . SER A 1 92 ? -2.438 -18.625 -2.094 1 98.69 92 SER A N 1
ATOM 743 C CA . SER A 1 92 ? -2.561 -19.859 -1.314 1 98.69 92 SER A CA 1
ATOM 744 C C . SER A 1 92 ? -3.996 -20.375 -1.315 1 98.69 92 SER A C 1
ATOM 746 O O . SER A 1 92 ? -4.941 -19.578 -1.207 1 98.69 92 SER A O 1
ATOM 748 N N . LYS A 1 93 ? -4.188 -21.672 -1.323 1 97.94 93 LYS A N 1
ATOM 749 C CA . LYS A 1 93 ? -5.508 -22.281 -1.219 1 97.94 93 LYS A CA 1
ATOM 750 C C . LYS A 1 93 ? -6.121 -22.047 0.158 1 97.94 93 LYS A C 1
ATOM 752 O O . LYS A 1 93 ? -7.328 -22.188 0.341 1 97.94 93 LYS A O 1
ATOM 757 N N . ASP A 1 94 ? -5.277 -21.703 1.074 1 97.81 94 ASP A N 1
ATOM 758 C CA . ASP A 1 94 ? -5.715 -21.484 2.449 1 97.81 94 ASP A CA 1
ATOM 759 C C . ASP A 1 94 ? -5.828 -19.984 2.754 1 97.81 94 ASP A C 1
ATOM 761 O O . ASP A 1 94 ? -5.555 -19.562 3.875 1 97.81 94 ASP A O 1
ATOM 765 N N . ALA A 1 95 ? -6.082 -19.219 1.778 1 97.56 95 ALA A N 1
ATOM 766 C CA . ALA A 1 95 ? -6.184 -17.781 1.948 1 97.56 95 ALA A CA 1
ATOM 767 C C . ALA A 1 95 ? -7.223 -17.422 3.01 1 97.56 95 ALA A C 1
ATOM 769 O O . ALA A 1 95 ? -7.039 -16.469 3.768 1 97.56 95 ALA A O 1
ATOM 770 N N . GLU A 1 96 ? -8.273 -18.172 3.145 1 95.5 96 GLU A N 1
ATOM 771 C CA . GLU A 1 96 ? -9.328 -17.891 4.109 1 95.5 96 GLU A CA 1
ATOM 772 C C . GLU A 1 96 ? -8.961 -18.406 5.5 1 95.5 96 GLU A C 1
ATOM 774 O O . GLU A 1 96 ? -9.625 -18.062 6.484 1 95.5 96 GLU A O 1
ATOM 779 N N . LEU A 1 97 ? -7.992 -19.219 5.531 1 95.12 97 LEU A N 1
ATOM 780 C CA . LEU A 1 97 ? -7.492 -19.766 6.793 1 95.12 97 LEU A CA 1
ATOM 781 C C . LEU A 1 97 ? -6.18 -19.094 7.188 1 95.12 97 LEU A C 1
ATOM 783 O O . LEU A 1 97 ? -5.215 -19.781 7.539 1 95.12 97 LEU A O 1
ATOM 787 N N . SER A 1 98 ? -6.051 -17.828 6.91 1 95.88 98 SER A N 1
ATOM 788 C CA . SER A 1 98 ? -5.027 -16.938 7.445 1 95.88 98 SER A CA 1
ATOM 789 C C . SER A 1 98 ? -3.711 -17.094 6.691 1 95.88 98 SER A C 1
ATOM 791 O O . SER A 1 98 ? -2.645 -16.797 7.234 1 95.88 98 SER A O 1
ATOM 793 N N . ASN A 1 99 ? -3.748 -17.625 5.492 1 98.06 99 ASN A N 1
ATOM 794 C CA . ASN A 1 99 ? -2.559 -17.766 4.656 1 98.06 99 ASN A CA 1
ATOM 795 C C . ASN A 1 99 ? -2.66 -16.922 3.393 1 98.06 99 ASN A C 1
ATOM 797 O O . ASN A 1 99 ? -3.291 -17.328 2.416 1 98.06 99 ASN A O 1
ATOM 801 N N . ALA A 1 100 ? -1.949 -15.828 3.393 1 98.5 100 ALA A N 1
ATOM 802 C CA . ALA A 1 100 ? -2.018 -14.875 2.289 1 98.5 100 ALA A CA 1
ATOM 803 C C . ALA A 1 100 ? -0.801 -15 1.377 1 98.5 100 ALA A C 1
ATOM 805 O O . ALA A 1 100 ? -0.486 -14.078 0.622 1 98.5 100 ALA A O 1
ATOM 806 N N . SER A 1 101 ? -0.103 -16.062 1.355 1 98.75 101 SER A N 1
ATOM 807 C CA . SER A 1 101 ? 1.087 -16.281 0.539 1 98.75 101 SER A CA 1
ATOM 808 C C . SER A 1 101 ? 0.737 -16.328 -0.945 1 98.75 101 SER A C 1
ATOM 810 O O . SER A 1 101 ? -0.404 -16.625 -1.309 1 98.75 101 SER A O 1
ATOM 812 N N . ILE A 1 102 ? 1.743 -16.094 -1.71 1 98.88 102 ILE A N 1
ATOM 813 C CA . ILE A 1 102 ? 1.585 -16.297 -3.146 1 98.88 102 ILE A CA 1
ATOM 814 C C . ILE A 1 102 ? 2.768 -17.094 -3.688 1 98.88 102 ILE A C 1
ATOM 816 O O . ILE A 1 102 ? 3.84 -17.109 -3.078 1 98.88 102 ILE A O 1
ATOM 820 N N . THR A 1 103 ? 2.482 -17.719 -4.805 1 98.88 103 THR A N 1
ATOM 821 C CA . THR A 1 103 ? 3.539 -18.359 -5.574 1 98.88 103 THR A CA 1
ATOM 822 C C . THR A 1 103 ? 3.689 -17.703 -6.941 1 98.88 103 THR A C 1
ATOM 824 O O . THR A 1 103 ? 2.707 -17.547 -7.672 1 98.88 103 THR A O 1
ATOM 827 N N . ILE A 1 104 ? 4.867 -17.312 -7.227 1 98.75 104 ILE A N 1
ATOM 828 C CA . ILE A 1 104 ? 5.191 -16.75 -8.531 1 98.75 104 ILE A CA 1
ATOM 829 C C . ILE A 1 104 ? 5.961 -17.766 -9.359 1 98.75 104 ILE A C 1
ATOM 831 O O . ILE A 1 104 ? 7.008 -18.266 -8.938 1 98.75 104 ILE A O 1
ATOM 835 N N . ASP A 1 105 ? 5.441 -18.016 -10.508 1 98.44 105 ASP A N 1
ATOM 836 C CA . ASP A 1 105 ? 6.074 -18.969 -11.414 1 98.44 105 ASP A CA 1
ATOM 837 C C . ASP A 1 105 ? 6.914 -18.25 -12.469 1 98.44 105 ASP A C 1
ATOM 839 O O . ASP A 1 105 ? 6.828 -17.031 -12.617 1 98.44 105 ASP A O 1
ATOM 843 N N . GLN A 1 106 ? 7.824 -19.078 -13.141 1 97.12 106 GLN A N 1
ATOM 844 C CA . GLN A 1 106 ? 8.609 -18.594 -14.266 1 97.12 106 GLN A CA 1
ATOM 845 C C . GLN A 1 106 ? 9.359 -17.312 -13.898 1 97.12 106 GLN A C 1
ATOM 847 O O . GLN A 1 106 ? 9.25 -16.297 -14.602 1 97.12 106 GLN A O 1
ATOM 852 N N . LEU A 1 107 ? 10.141 -17.453 -12.898 1 97.94 107 LEU A N 1
ATOM 853 C CA . LEU A 1 107 ? 10.867 -16.297 -12.375 1 97.94 107 LEU A CA 1
ATOM 854 C C . LEU A 1 107 ? 11.836 -15.758 -13.414 1 97.94 107 LEU A C 1
ATOM 856 O O . LEU A 1 107 ? 12.5 -16.531 -14.117 1 97.94 107 LEU A O 1
ATOM 860 N N . THR A 1 108 ? 11.914 -14.43 -13.5 1 96.94 108 THR A N 1
ATOM 861 C CA . THR A 1 108 ? 12.938 -13.727 -14.266 1 96.94 108 THR A CA 1
ATOM 862 C C . THR A 1 108 ? 13.742 -12.805 -13.359 1 96.94 108 THR A C 1
ATOM 864 O O . THR A 1 108 ? 13.391 -12.594 -12.195 1 96.94 108 THR A O 1
ATOM 867 N N . MET A 1 109 ? 14.805 -12.219 -13.914 1 96.25 109 MET A N 1
ATOM 868 C CA . MET A 1 109 ? 15.641 -11.297 -13.148 1 96.25 109 MET A CA 1
ATOM 869 C C . MET A 1 109 ? 14.852 -10.055 -12.758 1 96.25 109 MET A C 1
ATOM 871 O O . MET A 1 109 ? 15.148 -9.422 -11.742 1 96.25 109 MET A O 1
ATOM 875 N N . ASP A 1 110 ? 13.812 -9.789 -13.523 1 96.88 110 ASP A N 1
ATOM 876 C CA . ASP A 1 110 ? 12.977 -8.617 -13.25 1 96.88 110 ASP A CA 1
ATOM 877 C C . ASP A 1 110 ? 12.141 -8.828 -11.992 1 96.88 110 ASP A C 1
ATOM 879 O O . ASP A 1 110 ? 11.57 -7.871 -11.453 1 96.88 110 ASP A O 1
ATOM 883 N N . ASP A 1 111 ? 12.086 -10.008 -11.555 1 98.25 111 ASP A N 1
ATOM 884 C CA . ASP A 1 111 ? 11.281 -10.305 -10.367 1 98.25 111 ASP A CA 1
ATOM 885 C C . ASP A 1 111 ? 12.055 -9.969 -9.094 1 98.25 111 ASP A C 1
ATOM 887 O O . ASP A 1 111 ? 11.484 -9.953 -8 1 98.25 111 ASP A O 1
ATOM 891 N N . ASN A 1 112 ? 13.367 -9.703 -9.195 1 97.62 112 ASN A N 1
ATOM 892 C CA . ASN A 1 112 ? 14.141 -9.234 -8.047 1 97.62 112 ASN A CA 1
ATOM 893 C C . ASN A 1 112 ? 13.539 -7.973 -7.438 1 97.62 112 ASN A C 1
ATOM 895 O O . ASN A 1 112 ? 13.18 -7.047 -8.164 1 97.62 112 ASN A O 1
ATOM 899 N N . GLY A 1 113 ? 13.508 -8.07 -6.016 1 97.94 113 GLY A N 1
ATOM 900 C CA . GLY A 1 113 ? 13.016 -6.84 -5.406 1 97.94 113 GLY A CA 1
ATOM 901 C C . GLY A 1 113 ? 12.297 -7.074 -4.09 1 97.94 113 GLY A C 1
ATOM 902 O O . GLY A 1 113 ? 12.391 -8.156 -3.51 1 97.94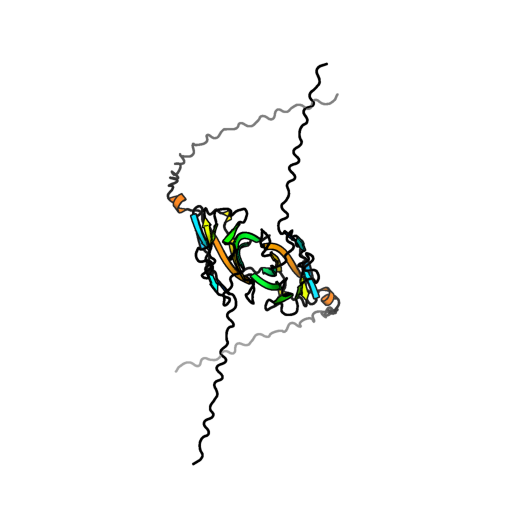 113 GLY A O 1
ATOM 903 N N . THR A 1 114 ? 11.633 -5.949 -3.584 1 97.94 114 THR A N 1
ATOM 904 C CA . THR A 1 114 ? 10.867 -5.969 -2.344 1 97.94 114 THR A CA 1
ATOM 905 C C . THR A 1 114 ? 9.367 -6.062 -2.633 1 97.94 114 THR A C 1
ATOM 907 O O . THR A 1 114 ? 8.844 -5.316 -3.461 1 97.94 114 THR A O 1
ATOM 910 N N . TYR A 1 115 ? 8.797 -6.977 -1.994 1 98.5 115 TYR A N 1
ATOM 911 C CA . TYR A 1 115 ? 7.359 -7.188 -2.141 1 98.5 115 TYR A CA 1
ATOM 912 C C . TYR A 1 115 ? 6.633 -6.898 -0.834 1 98.5 115 TYR A C 1
ATOM 914 O O . TYR A 1 115 ? 7.152 -7.168 0.25 1 98.5 115 TYR A O 1
ATOM 922 N N . GLU A 1 116 ? 5.414 -6.406 -0.927 1 98.75 116 GLU A N 1
ATOM 923 C CA . GLU A 1 116 ? 4.582 -6.109 0.238 1 98.75 116 GLU A CA 1
ATOM 924 C C . GLU A 1 116 ? 3.256 -6.859 0.173 1 98.75 116 GLU A C 1
ATOM 926 O O . GLU A 1 116 ? 2.549 -6.797 -0.835 1 98.75 116 GLU A O 1
ATOM 931 N N . CYS A 1 117 ? 3.01 -7.59 1.193 1 98.69 117 CYS A N 1
ATOM 932 C CA . CYS A 1 117 ? 1.724 -8.242 1.415 1 98.69 117 CYS A CA 1
ATOM 933 C C . CYS A 1 117 ? 0.795 -7.352 2.232 1 98.69 117 CYS A C 1
ATOM 935 O O . CYS A 1 117 ? 1.179 -6.852 3.291 1 98.69 117 CYS A O 1
ATOM 937 N N . SER A 1 118 ? -0.422 -7.125 1.725 1 98.56 118 SER A N 1
ATOM 938 C CA . SER A 1 118 ? -1.41 -6.328 2.443 1 98.56 118 SER A CA 1
ATOM 939 C C . SER A 1 118 ? -2.738 -7.066 2.559 1 98.56 118 SER A C 1
ATOM 941 O O . SER A 1 118 ? -3.234 -7.625 1.575 1 98.56 118 SER A O 1
ATOM 943 N N . LEU A 1 119 ? -3.242 -7.059 3.736 1 98.31 119 LEU A N 1
ATOM 944 C CA . LEU A 1 119 ? -4.586 -7.555 4.016 1 98.31 119 LEU A CA 1
ATOM 945 C C . LEU A 1 119 ? -5.539 -6.406 4.32 1 98.31 119 LEU A C 1
ATOM 947 O O . LEU A 1 119 ? -5.25 -5.559 5.168 1 98.31 119 LEU A O 1
ATOM 951 N N . SER A 1 120 ? -6.633 -6.336 3.586 1 97.88 120 SER A N 1
ATOM 952 C CA . SER A 1 120 ? -7.668 -5.344 3.854 1 97.88 120 SER A CA 1
ATOM 953 C C . SER A 1 120 ? -9 -6.012 4.18 1 97.88 120 SER A C 1
ATOM 955 O O . SER A 1 120 ? -9.531 -6.781 3.375 1 97.88 120 SER A O 1
ATOM 957 N N . LEU A 1 121 ? -9.5 -5.715 5.309 1 96.56 121 LEU A N 1
ATOM 958 C CA . LEU A 1 121 ? -10.789 -6.219 5.773 1 96.56 121 LEU A CA 1
ATOM 959 C C . LEU A 1 121 ? -11.688 -5.074 6.219 1 96.56 121 LEU A C 1
ATOM 961 O O . LEU A 1 121 ? -11.367 -4.355 7.164 1 96.56 121 LEU A O 1
ATOM 965 N N . MET A 1 122 ? -12.867 -5.004 5.648 1 93.81 122 MET A N 1
ATOM 966 C CA . MET A 1 122 ? -13.742 -3.848 5.828 1 93.81 122 MET A CA 1
ATOM 967 C C . MET A 1 122 ? -14.32 -3.812 7.238 1 93.81 122 MET A C 1
ATOM 969 O O . MET A 1 122 ? -14.633 -2.742 7.762 1 93.81 122 MET A O 1
ATOM 973 N N . SER A 1 123 ? -14.422 -4.934 7.859 1 92.62 123 SER A N 1
ATOM 974 C CA . SER A 1 123 ? -15.055 -4.984 9.172 1 92.62 123 SER A CA 1
ATOM 975 C C . SER A 1 123 ? -14.023 -4.906 10.289 1 92.62 123 SER A C 1
ATOM 977 O O . SER A 1 123 ? -14.375 -4.832 11.469 1 92.62 123 SER A O 1
ATOM 979 N N . ASP A 1 124 ? -12.797 -4.949 9.93 1 93.75 124 ASP A N 1
ATOM 980 C CA . ASP A 1 124 ? -11.758 -4.867 10.945 1 93.75 124 ASP A CA 1
ATOM 981 C C . ASP A 1 124 ? -11.523 -3.422 11.383 1 93.75 124 ASP A C 1
ATOM 983 O O . ASP A 1 124 ? -11.578 -2.506 10.555 1 93.75 124 ASP A O 1
ATOM 987 N N . GLN A 1 125 ? -11.156 -3.27 12.609 1 92 125 GLN A N 1
ATOM 988 C CA . GLN A 1 125 ? -10.969 -1.923 13.141 1 92 125 GLN A CA 1
ATOM 989 C C . GLN A 1 125 ? -9.789 -1.228 12.477 1 92 125 GLN A C 1
ATOM 991 O O . GLN A 1 125 ? -9.789 -0.007 12.305 1 92 125 GLN A O 1
ATOM 996 N N . ASP A 1 126 ? -8.781 -2.012 12.062 1 93.88 126 ASP A N 1
ATOM 997 C CA . ASP A 1 126 ? -7.586 -1.437 11.445 1 93.88 126 ASP A CA 1
ATOM 998 C C . ASP A 1 126 ? -7.734 -1.347 9.93 1 93.88 126 ASP A C 1
ATOM 1000 O O . ASP A 1 126 ? -6.957 -0.662 9.266 1 93.88 126 ASP A O 1
ATOM 1004 N N . VAL A 1 127 ? -8.602 -2.064 9.406 1 95.25 127 VAL A N 1
ATOM 1005 C CA . VAL A 1 127 ? -8.969 -2.104 7.992 1 95.25 127 VAL A CA 1
ATOM 1006 C C . VAL A 1 127 ? -7.844 -2.748 7.184 1 95.25 127 VAL A C 1
ATOM 1008 O O . VAL A 1 127 ? -8.094 -3.602 6.328 1 95.25 127 VAL A O 1
ATOM 1011 N N . THR A 1 128 ? -6.566 -2.324 7.41 1 97.44 128 THR A N 1
ATOM 1012 C CA . THR A 1 128 ? -5.469 -2.879 6.625 1 97.44 128 THR A CA 1
ATOM 1013 C C . THR A 1 128 ? -4.262 -3.168 7.516 1 97.44 128 THR A C 1
ATOM 1015 O O . THR A 1 128 ? -4.062 -2.506 8.539 1 97.44 128 THR A O 1
ATOM 1018 N N . ALA A 1 129 ? -3.5 -4.125 7.117 1 97.62 129 ALA A N 1
ATOM 1019 C CA . ALA A 1 129 ? -2.184 -4.441 7.664 1 97.62 129 ALA A CA 1
ATOM 1020 C C . ALA A 1 129 ? -1.229 -4.902 6.566 1 97.62 129 ALA A C 1
ATOM 1022 O O . ALA A 1 129 ? -1.662 -5.461 5.555 1 97.62 129 ALA A O 1
ATOM 1023 N N . LYS A 1 130 ? 0.075 -4.641 6.824 1 98.06 130 LYS A N 1
ATOM 1024 C CA . LYS A 1 130 ? 1.032 -4.891 5.75 1 98.06 130 LYS A CA 1
ATOM 1025 C C . LYS A 1 130 ? 2.328 -5.484 6.297 1 98.06 130 LYS A C 1
ATOM 1027 O O . LYS A 1 130 ? 2.674 -5.273 7.457 1 98.06 130 LYS A O 1
ATOM 1032 N N . SER A 1 131 ? 3.012 -6.191 5.434 1 97.81 131 SER A N 1
ATOM 1033 C CA . SER A 1 131 ? 4.348 -6.707 5.715 1 97.81 131 SER A CA 1
ATOM 1034 C C . SER A 1 131 ? 5.141 -6.922 4.43 1 97.81 131 SER A C 1
ATOM 1036 O O . SER A 1 131 ? 4.555 -7.086 3.355 1 97.81 131 SER A O 1
ATOM 1038 N N . ARG A 1 132 ? 6.5 -6.938 4.562 1 97.81 132 ARG A N 1
ATOM 1039 C CA . ARG A 1 132 ? 7.336 -7 3.367 1 97.81 132 ARG A CA 1
ATOM 1040 C C . ARG A 1 132 ? 8.234 -8.234 3.391 1 97.81 132 ARG A C 1
ATOM 1042 O O . ARG A 1 132 ? 8.531 -8.766 4.457 1 97.81 132 ARG A O 1
ATOM 1049 N N . VAL A 1 133 ? 8.602 -8.57 2.213 1 97.81 133 VAL A N 1
ATOM 1050 C CA . VAL A 1 133 ? 9.586 -9.625 2.01 1 97.81 133 VAL A CA 1
ATOM 1051 C C . VAL A 1 133 ? 10.461 -9.289 0.801 1 97.81 133 VAL A C 1
ATOM 1053 O O . VAL A 1 133 ? 9.992 -8.664 -0.152 1 97.81 133 VAL A O 1
ATOM 1056 N N . ARG A 1 134 ? 11.68 -9.688 0.865 1 97.81 134 ARG A N 1
ATOM 1057 C CA . ARG A 1 134 ? 12.609 -9.43 -0.233 1 97.81 134 ARG A CA 1
ATOM 1058 C C . ARG A 1 134 ? 12.906 -10.719 -1 1 97.81 134 ARG A C 1
ATOM 1060 O O . ARG A 1 134 ? 13.148 -11.766 -0.397 1 97.81 134 ARG A O 1
ATOM 1067 N N . LEU A 1 135 ? 12.906 -10.57 -2.289 1 98.31 135 LEU A N 1
ATOM 1068 C CA . LEU A 1 135 ? 13.211 -11.688 -3.182 1 98.31 135 LEU A CA 1
ATOM 1069 C C . LEU A 1 135 ? 14.477 -11.398 -3.99 1 98.31 135 LEU A C 1
ATOM 1071 O O . LEU A 1 135 ? 14.586 -10.344 -4.617 1 98.31 135 LEU A O 1
ATOM 1075 N N . LEU A 1 136 ? 15.375 -12.312 -3.918 1 97.69 136 LEU A N 1
ATOM 1076 C CA . LEU A 1 136 ? 16.578 -12.297 -4.75 1 97.69 136 LEU A CA 1
ATOM 1077 C C . LEU A 1 136 ? 16.562 -13.445 -5.75 1 97.69 136 LEU A C 1
ATOM 1079 O O . LEU A 1 136 ? 16.547 -14.617 -5.355 1 97.69 136 LEU A O 1
ATOM 1083 N N . VAL A 1 13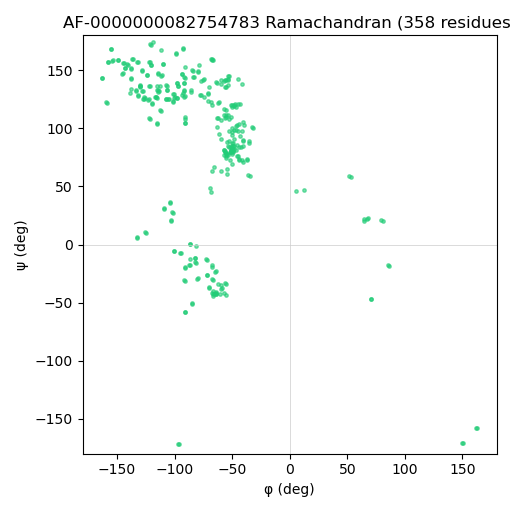7 ? 16.516 -13.078 -6.977 1 97.38 137 VAL A N 1
ATOM 1084 C CA . VAL A 1 137 ? 16.547 -14.086 -8.031 1 97.38 137 VAL A CA 1
ATOM 1085 C C . VAL A 1 137 ? 17.984 -14.305 -8.492 1 97.38 137 VAL A C 1
ATOM 1087 O O . VAL A 1 137 ? 18.688 -13.344 -8.844 1 97.38 137 VAL A O 1
ATOM 1090 N N . LEU A 1 138 ? 18.359 -15.523 -8.516 1 94.56 138 LEU A N 1
ATOM 1091 C CA . LEU A 1 138 ? 19.734 -15.867 -8.859 1 94.56 138 LEU A CA 1
ATOM 1092 C C . LEU A 1 138 ? 19.797 -16.578 -10.211 1 94.56 138 LEU A C 1
ATOM 1094 O O . LEU A 1 138 ? 18.828 -17.219 -10.625 1 94.56 138 LEU A O 1
ATOM 1098 N N . GLU A 1 139 ? 20.844 -16.297 -10.859 1 88.94 139 GLU A N 1
ATOM 1099 C CA . GLU A 1 139 ? 21.094 -17.062 -12.086 1 88.94 139 GLU A CA 1
ATOM 1100 C C . GLU A 1 139 ? 21.406 -18.516 -11.773 1 88.94 139 GLU A C 1
ATOM 1102 O O . GLU A 1 139 ? 22.047 -18.828 -10.766 1 88.94 139 GLU A O 1
ATOM 1107 N N . ASP A 1 140 ? 20.656 -19.328 -12.25 1 70.38 140 ASP A N 1
ATOM 1108 C CA . ASP A 1 140 ? 20.953 -20.75 -12.039 1 70.38 140 ASP A CA 1
ATOM 1109 C C . ASP A 1 140 ? 22.359 -21.094 -12.523 1 70.38 140 ASP A C 1
ATOM 1111 O O . ASP A 1 140 ? 22.578 -21.281 -13.719 1 70.38 140 ASP A O 1
ATOM 1115 N N . PHE A 1 141 ? 23.328 -20.766 -11.742 1 57.94 141 PHE A N 1
ATOM 1116 C CA . PHE A 1 141 ? 24.672 -21.141 -12.172 1 57.94 141 PHE A CA 1
ATOM 1117 C C . PHE A 1 141 ? 24.812 -22.656 -12.242 1 57.94 141 PHE A C 1
ATOM 1119 O O . PHE A 1 141 ? 25.578 -23.172 -13.062 1 57.94 141 PHE A O 1
ATOM 1126 N N . LYS A 1 142 ? 24.312 -23.328 -11.305 1 58 142 LYS A N 1
ATOM 1127 C CA . LYS A 1 142 ? 24.516 -24.766 -11.398 1 58 142 LYS A CA 1
ATOM 1128 C C . LYS A 1 142 ? 24 -25.312 -12.727 1 58 142 LYS A C 1
ATOM 1130 O O . LYS A 1 142 ? 24.609 -26.203 -13.328 1 58 142 LYS A O 1
ATOM 1135 N N . GLN A 1 143 ? 22.859 -24.875 -13.141 1 51.97 143 GLN A N 1
ATOM 1136 C CA . GLN A 1 143 ? 22.484 -25.328 -14.477 1 51.97 143 GLN A CA 1
ATOM 1137 C C . GLN A 1 143 ? 23.516 -24.891 -15.516 1 51.97 143 GLN A C 1
ATOM 1139 O O . GLN A 1 143 ? 23.797 -25.609 -16.469 1 51.97 143 GLN A O 1
ATOM 1144 N N . MET A 1 144 ? 23.984 -23.703 -15.148 1 52.88 144 MET A N 1
ATOM 1145 C CA . MET A 1 144 ? 25.078 -23.297 -16.047 1 52.88 144 MET A CA 1
ATOM 1146 C C . MET A 1 144 ? 26.281 -24.219 -15.875 1 52.88 144 MET A C 1
ATOM 1148 O O . MET A 1 144 ? 26.938 -24.578 -16.859 1 52.88 144 MET A O 1
ATOM 1152 N N . ALA A 1 145 ? 26.547 -24.469 -14.594 1 55.12 145 ALA A N 1
ATOM 1153 C CA . ALA A 1 145 ? 27.672 -25.375 -14.391 1 55.12 145 ALA A CA 1
ATOM 1154 C C . ALA A 1 145 ? 27.344 -26.766 -14.898 1 55.12 145 ALA A C 1
ATOM 1156 O O . ALA A 1 145 ? 28.219 -27.469 -15.43 1 55.12 145 ALA A O 1
ATOM 1157 N N . ARG A 1 146 ? 26.188 -27.25 -14.648 1 53.34 146 ARG A N 1
ATOM 1158 C CA . ARG A 1 146 ? 25.844 -28.578 -15.125 1 53.34 146 ARG A CA 1
ATOM 1159 C C . ARG A 1 146 ? 25.828 -28.625 -16.656 1 53.34 146 ARG A C 1
ATOM 1161 O O . ARG A 1 146 ? 26.062 -29.672 -17.25 1 53.34 146 ARG A O 1
ATOM 1168 N N . ASN A 1 147 ? 25.297 -27.578 -17.203 1 50.03 147 ASN A N 1
ATOM 1169 C CA . ASN A 1 147 ? 25.453 -27.547 -18.656 1 50.03 147 ASN A CA 1
ATOM 1170 C C . ASN A 1 147 ? 26.906 -27.328 -19.062 1 50.03 147 ASN A C 1
ATOM 1172 O O . ASN A 1 147 ? 27.484 -26.281 -18.766 1 50.03 147 ASN A O 1
ATOM 1176 N N . GLY A 1 148 ? 27.781 -28.031 -18.516 1 43.62 148 GLY A N 1
ATOM 1177 C CA . GLY A 1 148 ? 29.188 -28.266 -18.781 1 43.62 148 GLY A CA 1
ATOM 1178 C C . GLY A 1 148 ? 29.75 -27.406 -19.891 1 43.62 148 GLY A C 1
ATOM 1179 O O . GLY A 1 148 ? 29.703 -27.797 -21.062 1 43.62 148 GLY A O 1
ATOM 1180 N N . VAL A 1 149 ? 29.547 -26.109 -20.016 1 44.16 149 VAL A N 1
ATOM 1181 C CA . VAL A 1 149 ? 30.438 -25.531 -21.031 1 44.16 149 VAL A CA 1
ATOM 1182 C C . VAL A 1 149 ? 31.875 -25.984 -20.781 1 44.16 149 VAL A C 1
ATOM 1184 O O . VAL A 1 149 ? 32.438 -25.703 -19.734 1 44.16 149 VAL A O 1
ATOM 1187 N N . ASN A 1 150 ? 32.25 -27.219 -21.203 1 41 150 ASN A N 1
ATOM 1188 C CA . ASN A 1 150 ? 33.656 -27.609 -21.453 1 41 150 ASN A CA 1
ATOM 1189 C C . ASN A 1 150 ? 34.469 -26.453 -22 1 41 150 ASN A C 1
ATOM 1191 O O . ASN A 1 150 ? 34.406 -26.156 -23.203 1 41 150 ASN A O 1
ATOM 1195 N N . LEU A 1 151 ? 34.594 -25.375 -21.359 1 39.47 151 LEU A N 1
ATOM 1196 C CA . LEU A 1 151 ? 35.656 -24.469 -21.812 1 39.47 151 LEU A CA 1
ATOM 1197 C C . LEU A 1 151 ? 36.969 -25.203 -21.906 1 39.47 151 LEU A C 1
ATOM 1199 O O . LEU A 1 151 ? 37.594 -25.5 -20.891 1 39.47 151 LEU A O 1
ATOM 1203 N N . LYS A 1 152 ? 37.094 -26.109 -22.969 1 39.5 152 LYS A N 1
ATOM 1204 C CA . LYS A 1 152 ? 38.406 -26.594 -23.344 1 39.5 152 LYS A CA 1
ATOM 1205 C C . LYS A 1 152 ? 39.438 -25.469 -23.266 1 39.5 152 LYS A C 1
ATOM 1207 O O . LYS A 1 152 ? 39.25 -24.406 -23.859 1 39.5 152 LYS A O 1
ATOM 1212 N N . PRO A 1 153 ? 40.281 -25.375 -22.281 1 37.38 153 PRO A N 1
ATOM 1213 C CA . PRO A 1 153 ? 41.406 -24.438 -22.328 1 37.38 153 PRO A CA 1
ATOM 1214 C C . PRO A 1 153 ? 42.062 -24.391 -23.703 1 37.38 153 PRO A C 1
ATOM 1216 O O . PRO A 1 153 ? 42.438 -25.438 -24.25 1 37.38 153 PRO A O 1
ATOM 1219 N N . ASP A 1 154 ? 41.656 -23.547 -24.625 1 36.75 154 ASP A N 1
ATOM 1220 C CA . ASP A 1 154 ? 42.438 -23.359 -25.859 1 36.75 154 ASP A CA 1
ATOM 1221 C C . ASP A 1 154 ? 43.938 -23.469 -25.578 1 36.75 154 ASP A C 1
ATOM 1223 O O . ASP A 1 154 ? 44.469 -22.766 -24.734 1 36.75 154 ASP A O 1
ATOM 1227 N N . SER A 1 155 ? 44.5 -24.641 -25.609 1 35.31 155 SER A N 1
ATOM 1228 C CA . SER A 1 155 ? 45.938 -24.859 -25.625 1 35.31 155 SER A CA 1
ATOM 1229 C C . SER A 1 155 ? 46.656 -23.812 -26.469 1 35.31 155 SER A C 1
ATOM 1231 O O . SER A 1 155 ? 46.5 -23.766 -27.688 1 35.31 155 SER A O 1
ATOM 1233 N N . ALA A 1 156 ? 46.781 -22.562 -25.984 1 36.22 156 ALA A N 1
ATOM 1234 C CA . ALA A 1 156 ? 47.625 -21.531 -26.594 1 36.22 156 ALA A CA 1
ATOM 1235 C C . ALA A 1 156 ? 48.969 -22.109 -27.031 1 36.22 156 ALA A C 1
ATOM 1237 O O . ALA A 1 156 ? 49.719 -22.609 -26.203 1 36.22 156 ALA A O 1
ATOM 1238 N N . GLY A 1 157 ? 49.031 -22.719 -28.234 1 37.56 157 GLY A N 1
ATOM 1239 C CA . GLY A 1 157 ? 50.281 -23.141 -28.859 1 37.56 157 GLY A CA 1
ATOM 1240 C C . GLY A 1 157 ? 51.406 -22.109 -28.703 1 37.56 157 GLY A C 1
ATOM 1241 O O . GLY A 1 157 ? 51.125 -20.953 -28.391 1 37.56 157 GLY A O 1
ATOM 1242 N N . PRO A 1 158 ? 52.625 -22.484 -28.422 1 41.28 158 PRO A N 1
ATOM 1243 C CA . PRO A 1 158 ? 53.75 -21.578 -28.156 1 41.28 158 PRO A CA 1
ATOM 1244 C C . PRO A 1 158 ? 53.875 -20.453 -29.188 1 41.28 158 PRO A C 1
ATOM 1246 O O . PRO A 1 158 ? 53.469 -20.625 -30.344 1 41.28 158 PRO A O 1
ATOM 1249 N N . PRO A 1 159 ? 53.812 -19.219 -28.766 1 37.09 159 PRO A N 1
ATOM 1250 C CA . PRO A 1 159 ? 53.812 -18.062 -29.656 1 37.09 159 PRO A CA 1
ATOM 1251 C C . PRO A 1 159 ? 54.906 -18.172 -30.734 1 37.09 159 PRO A C 1
ATOM 1253 O O . PRO A 1 159 ? 56.031 -18.578 -30.453 1 37.09 159 PRO A O 1
ATOM 1256 N N . THR A 1 160 ? 54.531 -18.609 -31.938 1 38.72 160 THR A N 1
ATOM 1257 C CA . THR A 1 160 ? 55.438 -18.719 -33.062 1 38.72 160 THR A CA 1
ATOM 1258 C C . THR A 1 160 ? 56.312 -17.484 -33.188 1 38.72 160 THR A C 1
ATOM 1260 O O . THR A 1 160 ? 55.844 -16.359 -33.031 1 38.72 160 THR A O 1
ATOM 1263 N N . LYS A 1 161 ? 57.656 -17.672 -33.125 1 34.03 161 LYS A N 1
ATOM 1264 C CA . LYS A 1 161 ? 58.719 -16.672 -33.219 1 34.03 161 LYS A CA 1
ATOM 1265 C C . LYS A 1 161 ? 58.469 -15.711 -34.375 1 34.03 161 LYS A C 1
ATOM 1267 O O . LYS A 1 161 ? 58.281 -16.141 -35.5 1 34.03 161 LYS A O 1
ATOM 1272 N N . LEU A 1 162 ? 57.656 -14.648 -34.094 1 35.53 162 LEU A N 1
ATOM 1273 C CA . LEU A 1 162 ? 57.406 -13.609 -35.062 1 35.53 162 LEU A CA 1
ATOM 1274 C C . LEU A 1 162 ? 58.688 -13.195 -35.781 1 35.53 162 LEU A C 1
ATOM 1276 O O . LEU A 1 162 ? 59.688 -12.852 -35.156 1 35.53 162 LEU A O 1
ATOM 1280 N N . ARG A 1 163 ? 58.938 -13.844 -36.969 1 34.53 163 ARG A N 1
ATOM 1281 C CA . ARG A 1 163 ? 60.094 -13.453 -37.781 1 34.53 163 ARG A CA 1
ATOM 1282 C C . ARG A 1 163 ? 60.156 -11.938 -37.969 1 34.53 163 ARG A C 1
ATOM 1284 O O . ARG A 1 163 ? 59.125 -11.305 -38.25 1 34.53 163 ARG A O 1
ATOM 1291 N N . PRO A 1 164 ? 61.219 -11.18 -37.531 1 35.56 164 PRO A N 1
ATOM 1292 C CA . PRO A 1 164 ? 61.438 -9.734 -37.594 1 35.56 164 PRO A CA 1
ATOM 1293 C C . PRO A 1 164 ? 61.219 -9.172 -39 1 35.56 164 PRO A C 1
ATOM 1295 O O . PRO A 1 164 ? 61.844 -9.633 -39.969 1 35.56 164 PRO A O 1
ATOM 1298 N N . VAL A 1 165 ? 59.938 -8.906 -39.438 1 34.91 165 VAL A N 1
ATOM 1299 C CA . VAL A 1 165 ? 59.719 -8.32 -40.75 1 34.91 165 VAL A CA 1
ATOM 1300 C C . VAL A 1 165 ? 60.594 -7.082 -40.938 1 34.91 165 VAL A C 1
ATOM 1302 O O . VAL A 1 165 ? 60.531 -6.16 -40.094 1 34.91 165 VAL A O 1
ATOM 1305 N N . HIS A 1 166 ? 61.75 -7.16 -41.562 1 32.31 166 HIS A N 1
ATOM 1306 C CA . HIS A 1 166 ? 62.688 -6.105 -41.969 1 32.31 166 HIS A CA 1
ATOM 1307 C C . HIS A 1 166 ? 61.969 -5.059 -42.812 1 32.31 166 HIS A C 1
ATOM 1309 O O . HIS A 1 166 ? 61.562 -5.344 -43.938 1 32.31 166 HIS A O 1
ATOM 1315 N N . GLN A 1 167 ? 61 -4.301 -42.25 1 32.03 167 GLN A N 1
ATOM 1316 C CA . GLN A 1 167 ? 60.344 -3.225 -43 1 32.03 167 GLN A CA 1
ATOM 1317 C C . GLN A 1 167 ? 61.375 -2.281 -43.594 1 32.03 167 GLN A C 1
ATOM 1319 O O . GLN A 1 167 ? 62.188 -1.688 -42.875 1 32.03 167 GLN A O 1
ATOM 1324 N N . GLY A 1 168 ? 61.875 -2.547 -44.812 1 33.91 168 GLY A N 1
ATOM 1325 C CA . GLY A 1 168 ? 62.812 -1.702 -45.562 1 33.91 168 GLY A CA 1
ATOM 1326 C C . GLY A 1 168 ? 62.312 -0.275 -45.719 1 33.91 168 GLY A C 1
ATOM 1327 O O . GLY A 1 168 ? 61.125 -0.005 -45.594 1 33.91 168 GLY A O 1
ATOM 1328 N N . PRO A 1 169 ? 63.125 0.761 -45.562 1 37.41 169 PRO A 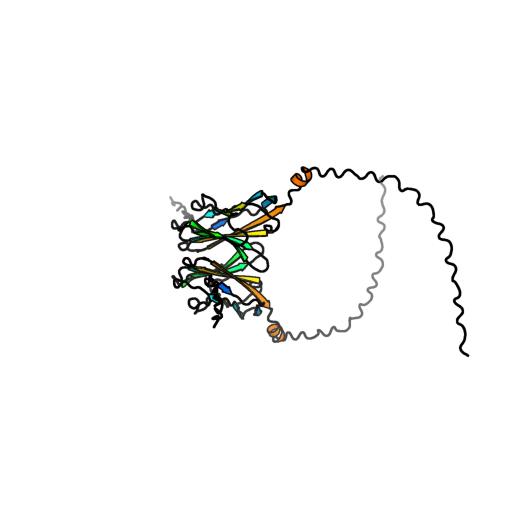N 1
ATOM 1329 C CA . PRO A 1 169 ? 62.875 2.205 -45.5 1 37.41 169 PRO A CA 1
ATOM 1330 C C . PRO A 1 169 ? 62.156 2.758 -46.719 1 37.41 169 PRO A C 1
ATOM 1332 O O . PRO A 1 169 ? 62.438 2.326 -47.844 1 37.41 169 PRO A O 1
ATOM 1335 N N . PRO A 1 170 ? 60.875 3.211 -46.625 1 35.22 170 PRO A N 1
ATOM 1336 C CA . PRO A 1 170 ? 60.125 3.734 -47.781 1 35.22 170 PRO A CA 1
ATOM 1337 C C . PRO A 1 170 ? 60.844 4.867 -48.5 1 35.22 170 PRO A C 1
ATOM 1339 O O . PRO A 1 170 ? 61.531 5.676 -47.875 1 35.22 170 PRO A O 1
ATOM 1342 N N . THR A 1 171 ? 61.344 4.668 -49.688 1 34.22 171 THR A N 1
ATOM 1343 C CA . THR A 1 171 ? 62.062 5.598 -50.562 1 34.22 171 THR A CA 1
ATOM 1344 C C . THR A 1 171 ? 61.156 6.758 -50.969 1 34.22 171 THR A C 1
ATOM 1346 O O . THR A 1 171 ? 60.031 6.547 -51.375 1 34.22 171 THR A O 1
ATOM 1349 N N . PHE A 1 172 ? 61.25 7.949 -50.375 1 27.77 172 PHE A N 1
ATOM 1350 C CA . PHE A 1 172 ? 60.625 9.242 -50.531 1 27.77 172 PHE A CA 1
ATOM 1351 C C . PHE A 1 172 ? 60.781 9.758 -51.969 1 27.77 172 PHE A C 1
ATOM 1353 O O . PHE A 1 172 ? 61.906 10.062 -52.375 1 27.77 172 PHE A O 1
ATOM 1360 N N . LYS A 1 173 ? 60.031 9.203 -52.938 1 29.5 173 LYS A N 1
ATOM 1361 C CA . LYS A 1 173 ? 60.125 9.727 -54.312 1 29.5 173 LYS A CA 1
ATOM 1362 C C . LYS A 1 173 ? 59.844 11.219 -54.344 1 29.5 173 LYS A C 1
ATOM 1364 O O . LYS A 1 173 ? 58.812 11.664 -53.844 1 29.5 173 LYS A O 1
ATOM 1369 N N . ASP A 1 174 ? 60.781 12.164 -54.625 1 29.72 174 ASP A N 1
ATOM 1370 C CA . ASP A 1 174 ? 60.969 13.609 -54.719 1 29.72 174 ASP A CA 1
ATOM 1371 C C . ASP A 1 174 ? 60.125 14.18 -55.875 1 29.72 174 ASP A C 1
ATOM 1373 O O . ASP A 1 174 ? 60.344 13.859 -57.031 1 29.72 174 ASP A O 1
ATOM 1377 N N . ASN A 1 175 ? 58.75 14.164 -55.812 1 30.02 175 ASN A N 1
ATOM 1378 C CA . ASN A 1 175 ? 58 14.766 -56.906 1 30.02 175 ASN A CA 1
ATOM 1379 C C . ASN A 1 175 ? 58.469 16.203 -57.156 1 30.02 175 ASN A C 1
ATOM 1381 O O . ASN A 1 175 ? 58.531 17.016 -56.25 1 30.02 175 ASN A O 1
ATOM 1385 N N . GLN A 1 176 ? 59.125 16.469 -58.281 1 27.22 176 GLN A N 1
ATOM 1386 C CA . GLN A 1 176 ? 59.719 17.625 -58.969 1 27.22 176 GLN A CA 1
ATOM 1387 C C . GLN A 1 176 ? 58.656 18.688 -59.25 1 27.22 176 GLN A C 1
ATOM 1389 O O . GLN A 1 176 ? 57.688 18.438 -59.938 1 27.22 176 GLN A O 1
ATOM 1394 N N . ILE A 1 177 ? 58.438 19.594 -58.406 1 31.23 177 ILE A N 1
ATOM 1395 C CA . ILE A 1 177 ? 57.625 20.812 -58.531 1 31.23 177 ILE A CA 1
ATOM 1396 C C . ILE A 1 177 ? 58.125 21.641 -59.719 1 31.23 177 ILE A C 1
ATOM 1398 O O . ILE A 1 177 ? 59.281 22.078 -59.719 1 31.23 177 ILE A O 1
ATOM 1402 N N . ASN A 1 178 ? 57.781 21.219 -60.938 1 30.22 178 ASN A N 1
ATOM 1403 C CA . ASN A 1 178 ? 58.094 22.078 -62.062 1 30.22 178 ASN A CA 1
ATOM 1404 C C . ASN A 1 178 ? 57.594 23.516 -61.844 1 30.22 178 ASN A C 1
ATOM 1406 O O . ASN A 1 178 ? 56.438 23.719 -61.531 1 30.22 178 ASN A O 1
ATOM 1410 N N . PRO A 1 179 ? 58.469 24.469 -61.844 1 27.72 179 PRO A N 1
ATOM 1411 C CA . PRO A 1 179 ? 58.406 25.922 -61.625 1 27.72 179 PRO A CA 1
ATOM 1412 C C . PRO A 1 179 ? 57.5 26.625 -62.625 1 27.72 179 PRO A C 1
ATOM 1414 O O . PRO A 1 179 ? 57.281 26.141 -63.719 1 27.72 179 PRO A O 1
ATOM 1417 N N . LYS A 1 180 ? 56.688 27.578 -62.25 1 26.5 180 LYS A N 1
ATOM 1418 C CA . LYS A 1 180 ? 56.062 28.641 -63 1 26.5 180 LYS A CA 1
ATOM 1419 C C . LYS A 1 180 ? 57.062 29.359 -63.906 1 26.5 180 LYS A C 1
ATOM 1421 O O . LYS A 1 180 ? 58.125 29.797 -63.438 1 26.5 180 LYS A O 1
ATOM 1426 N N . SER A 1 181 ? 57.125 29.094 -65.312 1 21.33 181 SER A N 1
ATOM 1427 C CA . SER A 1 181 ? 57.125 30.266 -66.188 1 21.33 181 SER A CA 1
ATOM 1428 C C . SER A 1 181 ? 55.906 31.141 -65.938 1 21.33 181 SER A C 1
ATOM 1430 O O . SER A 1 181 ? 54.844 30.641 -65.625 1 21.33 181 SER A O 1
ATOM 1432 N N . MET B 1 1 ? -21.844 3.934 -69.125 1 32.91 1 MET B N 1
ATOM 1433 C CA . MET B 1 1 ? -21.875 4.719 -67.875 1 32.91 1 MET B CA 1
ATOM 1434 C C . MET B 1 1 ? -21.469 3.871 -66.688 1 32.91 1 MET B C 1
ATOM 1436 O O . MET B 1 1 ? -22.234 3.016 -66.25 1 32.91 1 MET B O 1
ATOM 1440 N N . LEU B 1 2 ? -20.25 3.33 -66.688 1 43.03 2 LEU B N 1
ATOM 1441 C CA . LEU B 1 2 ? -19.578 2.521 -65.688 1 43.03 2 LEU B CA 1
ATOM 1442 C C . LEU B 1 2 ? -19.578 3.236 -64.312 1 43.03 2 LEU B C 1
ATOM 1444 O O . LEU B 1 2 ? -19.016 4.32 -64.188 1 43.03 2 LEU B O 1
ATOM 1448 N N . GLY B 1 3 ? -20.625 3.102 -63.531 1 41.28 3 GLY B N 1
ATOM 1449 C CA . GLY B 1 3 ? -20.766 3.623 -62.156 1 41.28 3 GLY B CA 1
ATOM 1450 C C . GLY B 1 3 ? -19.594 3.262 -61.281 1 41.28 3 GLY B C 1
ATOM 1451 O O . GLY B 1 3 ? -19.141 2.111 -61.25 1 41.28 3 GLY B O 1
ATOM 1452 N N . LYS B 1 4 ? -18.609 4.184 -61.031 1 51.72 4 LYS B N 1
ATOM 1453 C CA . LYS B 1 4 ? -17.531 4.105 -60.062 1 51.72 4 LYS B CA 1
ATOM 1454 C C . LYS B 1 4 ? -18.078 3.703 -58.688 1 51.72 4 LYS B C 1
ATOM 1456 O O . LYS B 1 4 ? -18.938 4.379 -58.125 1 51.72 4 LYS B O 1
ATOM 1461 N N . ALA B 1 5 ? -18.25 2.395 -58.406 1 52.22 5 ALA B N 1
ATOM 1462 C CA . ALA B 1 5 ? -18.531 1.974 -57.031 1 52.22 5 ALA B CA 1
ATOM 1463 C C . ALA B 1 5 ? -17.547 2.623 -56.062 1 52.22 5 ALA B C 1
ATOM 1465 O O . ALA B 1 5 ? -16.328 2.486 -56.219 1 52.22 5 ALA B O 1
ATOM 1466 N N . GLY B 1 6 ? -17.812 3.83 -55.625 1 48.47 6 GLY B N 1
ATOM 1467 C CA . GLY B 1 6 ? -17.031 4.406 -54.531 1 48.47 6 GLY B CA 1
ATOM 1468 C C . GLY B 1 6 ? -16.828 3.443 -53.375 1 48.47 6 GLY B C 1
ATOM 1469 O O . GLY B 1 6 ? -17.766 2.764 -52.938 1 48.47 6 GLY B O 1
ATOM 1470 N N . SER B 1 7 ? -15.68 2.861 -53.25 1 55.5 7 SER B N 1
ATOM 1471 C CA . SER B 1 7 ? -15.281 2.105 -52.062 1 55.5 7 SER B CA 1
ATOM 1472 C C . SER B 1 7 ? -15.547 2.896 -50.781 1 55.5 7 SER B C 1
ATOM 1474 O O . SER B 1 7 ? -14.961 3.961 -50.562 1 55.5 7 SER B O 1
ATOM 1476 N N . VAL B 1 8 ? -16.719 2.781 -50.25 1 51.16 8 VAL B N 1
ATOM 1477 C CA . VAL B 1 8 ? -16.969 3.301 -48.906 1 51.16 8 VAL B CA 1
ATOM 1478 C C . VAL B 1 8 ? -15.992 2.668 -47.906 1 51.16 8 VAL B C 1
ATOM 1480 O O . VAL B 1 8 ? -16.031 1.457 -47.688 1 51.16 8 VAL B O 1
ATOM 1483 N N . VAL B 1 9 ? -14.812 3.156 -47.812 1 55.69 9 VAL B N 1
ATOM 1484 C CA . VAL B 1 9 ? -13.922 2.803 -46.719 1 55.69 9 VAL B CA 1
ATOM 1485 C C . VAL B 1 9 ? -14.63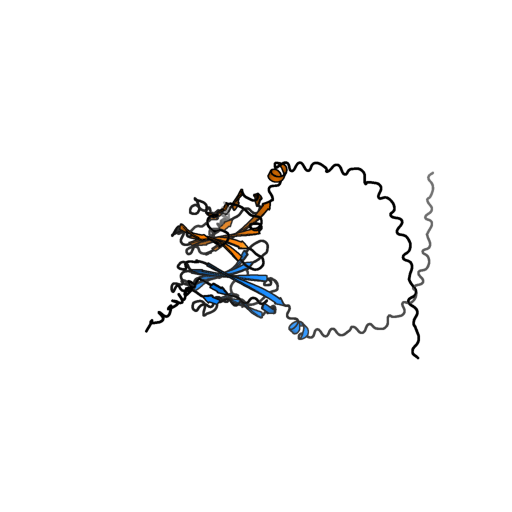3 3.02 -45.375 1 55.69 9 VAL B C 1
ATOM 1487 O O . VAL B 1 9 ? -14.938 4.156 -45 1 55.69 9 VAL B O 1
ATOM 1490 N N . TRP B 1 10 ? -15.398 2.014 -44.969 1 52.75 10 TRP B N 1
ATOM 1491 C CA . TRP B 1 10 ? -15.906 2.021 -43.594 1 52.75 10 TRP B CA 1
ATOM 1492 C C . TRP B 1 10 ? -14.773 2.268 -42.594 1 52.75 10 TRP B C 1
ATOM 1494 O O . TRP B 1 10 ? -13.922 1.4 -42.406 1 52.75 10 TRP B O 1
ATOM 1504 N N . MET B 1 11 ? -14.375 3.553 -42.406 1 51.62 11 MET B N 1
ATOM 1505 C CA . MET B 1 11 ? -13.531 3.885 -41.281 1 51.62 11 MET B CA 1
ATOM 1506 C C . MET B 1 11 ? -14.117 3.318 -40 1 51.62 11 MET B C 1
ATOM 1508 O O . MET B 1 11 ? -15.133 3.814 -39.5 1 51.62 11 MET B O 1
ATOM 1512 N N . LEU B 1 12 ? -13.938 2.035 -39.656 1 53.09 12 LEU B N 1
ATOM 1513 C CA . LEU B 1 12 ? -14.195 1.511 -38.344 1 53.09 12 LEU B CA 1
ATOM 1514 C C . LEU B 1 12 ? -13.5 2.357 -37.281 1 53.09 12 LEU B C 1
ATOM 1516 O O . LEU B 1 12 ? -12.273 2.363 -37.188 1 53.09 12 LEU B O 1
ATOM 1520 N N . CYS B 1 13 ? -14.094 3.445 -36.844 1 50.88 13 CYS B N 1
ATOM 1521 C CA . CYS B 1 13 ? -13.641 4.16 -35.656 1 50.88 13 CYS B CA 1
ATOM 1522 C C . CYS B 1 13 ? -13.578 3.232 -34.438 1 50.88 13 CYS B C 1
ATOM 1524 O O . CYS B 1 13 ? -14.609 2.863 -33.875 1 50.88 13 CYS B O 1
ATOM 1526 N N . ALA B 1 14 ? -12.586 2.387 -34.281 1 51.88 14 ALA B N 1
ATOM 1527 C CA . ALA B 1 14 ? -12.375 1.701 -33 1 51.88 14 ALA B CA 1
ATOM 1528 C C . ALA B 1 14 ? -12.336 2.693 -31.859 1 51.88 14 ALA B C 1
ATOM 1530 O O . ALA B 1 14 ? -11.375 3.445 -31.703 1 51.88 14 ALA B O 1
ATOM 1531 N N . ILE B 1 15 ? -13.469 3.125 -31.438 1 51.56 15 ILE B N 1
ATOM 1532 C CA . ILE B 1 15 ? -13.539 3.82 -30.156 1 51.56 15 ILE B CA 1
ATOM 1533 C C . ILE B 1 15 ? -12.852 2.99 -29.078 1 51.56 15 ILE B C 1
ATOM 1535 O O . ILE B 1 15 ? -13.344 1.93 -28.688 1 51.56 15 ILE B O 1
ATOM 1539 N N . TRP B 1 16 ? -11.531 3.041 -28.969 1 48.31 16 TRP B N 1
ATOM 1540 C CA . TRP B 1 16 ? -10.914 2.555 -27.734 1 48.31 16 TRP B CA 1
ATOM 1541 C C . TRP B 1 16 ? -11.672 3.059 -26.516 1 48.31 16 TRP B C 1
ATOM 1543 O O . TRP B 1 16 ? -11.641 4.25 -26.203 1 48.31 16 TRP B O 1
ATOM 1553 N N . VAL B 1 17 ? -12.883 2.502 -26.266 1 47.81 17 VAL B N 1
ATOM 1554 C CA . VAL B 1 17 ? -13.461 2.725 -24.953 1 47.81 17 VAL B CA 1
ATOM 1555 C C . VAL B 1 17 ? -12.398 2.508 -23.875 1 47.81 17 VAL B C 1
ATOM 1557 O O . VAL B 1 17 ? -11.922 1.386 -23.688 1 47.81 17 VAL B O 1
ATOM 1560 N N . ALA B 1 18 ? -11.508 3.377 -23.656 1 50.03 18 ALA B N 1
ATOM 1561 C CA . ALA B 1 18 ? -10.75 3.287 -22.406 1 50.03 18 ALA B CA 1
ATOM 1562 C C . ALA B 1 18 ? -11.656 2.91 -21.25 1 50.03 18 ALA B C 1
ATOM 1564 O O . ALA B 1 18 ? -12.547 3.68 -20.875 1 50.03 18 ALA B O 1
ATOM 1565 N N . ALA B 1 19 ? -12.133 1.733 -21.172 1 55.06 19 ALA B N 1
ATOM 1566 C CA . ALA B 1 19 ? -12.781 1.386 -19.906 1 55.06 19 ALA B CA 1
ATOM 1567 C C . ALA B 1 19 ? -12.125 2.117 -18.734 1 55.06 19 ALA B C 1
ATOM 1569 O O . ALA B 1 19 ? -10.906 2.047 -18.562 1 55.06 19 ALA B O 1
ATOM 1570 N N . ASP B 1 20 ? -12.742 3.205 -18.281 1 67.81 20 ASP B N 1
ATOM 1571 C CA . ASP B 1 20 ? -12.25 4.172 -17.297 1 67.81 20 ASP B CA 1
ATOM 1572 C C . ASP B 1 20 ? -11.906 3.486 -15.977 1 67.81 20 ASP B C 1
ATOM 1574 O O . ASP B 1 20 ? -12.805 3.021 -15.266 1 67.81 20 ASP B O 1
ATOM 1578 N N . ALA B 1 21 ? -10.75 2.854 -15.789 1 81.94 21 ALA B N 1
ATOM 1579 C CA . ALA B 1 21 ? -10.062 2.246 -14.648 1 81.94 21 ALA B CA 1
ATOM 1580 C C . ALA B 1 21 ? -9.938 3.238 -13.5 1 81.94 21 ALA B C 1
ATOM 1582 O O . ALA B 1 21 ? -10.047 4.449 -13.695 1 81.94 21 ALA B O 1
ATOM 1583 N N . LEU B 1 22 ? -10.078 2.756 -12.312 1 93.06 22 LEU B N 1
ATOM 1584 C CA . LEU B 1 22 ? -9.711 3.553 -11.148 1 93.06 22 LEU B CA 1
ATOM 1585 C C . LEU B 1 22 ? -8.305 4.137 -11.312 1 93.06 22 LEU B C 1
ATOM 1587 O O . LEU B 1 22 ? -7.359 3.404 -11.609 1 93.06 22 LEU B O 1
ATOM 1591 N N . THR B 1 23 ? -8.219 5.473 -11.281 1 95.38 23 THR B N 1
ATOM 1592 C CA . THR B 1 23 ? -6.914 6.125 -11.352 1 95.38 23 THR B CA 1
ATOM 1593 C C . THR B 1 23 ? -6.707 7.047 -10.148 1 95.38 23 THR B C 1
ATOM 1595 O O . THR B 1 23 ? -7.668 7.574 -9.594 1 95.38 23 THR B O 1
ATOM 1598 N N . VAL B 1 24 ? -5.516 7.098 -9.742 1 97.31 24 VAL B N 1
ATOM 1599 C CA . VAL B 1 24 ? -5.074 7.973 -8.664 1 97.31 24 VAL B CA 1
ATOM 1600 C C . VAL B 1 24 ? -3.846 8.766 -9.102 1 97.31 24 VAL B C 1
ATOM 1602 O O . VAL B 1 24 ? -2.932 8.211 -9.719 1 97.31 24 VAL B O 1
ATOM 1605 N N . GLU B 1 25 ? -3.895 10.078 -8.75 1 96.19 25 GLU B N 1
ATOM 1606 C CA . GLU B 1 25 ? -2.795 10.93 -9.203 1 96.19 25 GLU B CA 1
ATOM 1607 C C . GLU B 1 25 ? -2.357 11.898 -8.102 1 96.19 25 GLU B C 1
ATOM 1609 O O . GLU B 1 25 ? -3.193 12.469 -7.406 1 96.19 25 GLU B O 1
ATOM 1614 N N . THR B 1 26 ? -1.043 11.898 -7.902 1 96.06 26 THR B N 1
ATOM 1615 C CA . THR B 1 26 ? -0.409 12.914 -7.07 1 96.06 26 THR B CA 1
ATOM 1616 C C . THR B 1 26 ? 0.466 13.836 -7.914 1 96.06 26 THR B C 1
ATOM 1618 O O . THR B 1 26 ? 0.686 13.578 -9.102 1 96.06 26 THR B O 1
ATOM 1621 N N . THR B 1 27 ? 0.829 14.875 -7.301 1 87 27 THR B N 1
ATOM 1622 C CA . THR B 1 27 ? 1.804 15.703 -8 1 87 27 THR B CA 1
ATOM 1623 C C . THR B 1 27 ? 3.162 15.008 -8.055 1 87 27 THR B C 1
ATOM 1625 O O . THR B 1 27 ? 3.537 14.289 -7.129 1 87 27 THR B O 1
ATOM 1628 N N . GLN B 1 28 ? 3.789 15.047 -9.211 1 78.62 28 GLN B N 1
ATOM 1629 C CA . GLN B 1 28 ? 5.066 14.367 -9.398 1 78.62 28 GLN B CA 1
ATOM 1630 C C . GLN B 1 28 ? 6.223 15.211 -8.867 1 78.62 28 GLN B C 1
ATOM 1632 O O . GLN B 1 28 ? 7.336 14.711 -8.703 1 78.62 28 GLN B O 1
ATOM 1637 N N . ASP B 1 29 ? 5.926 16.328 -8.383 1 83.12 29 ASP B N 1
ATOM 1638 C CA . ASP B 1 29 ? 6.973 17.219 -7.875 1 83.12 29 ASP B CA 1
ATOM 1639 C C . ASP B 1 29 ? 7.219 16.984 -6.387 1 83.12 29 ASP B C 1
ATOM 1641 O O . ASP B 1 29 ? 6.34 16.484 -5.68 1 83.12 29 ASP B O 1
ATOM 1645 N N . ILE B 1 30 ? 8.477 17.312 -6.027 1 93.25 30 ILE B N 1
ATOM 1646 C CA . ILE B 1 30 ? 8.82 17.312 -4.609 1 93.25 30 ILE B CA 1
ATOM 1647 C C . ILE B 1 30 ? 8.133 18.484 -3.908 1 93.25 30 ILE B C 1
ATOM 1649 O O . ILE B 1 30 ? 8.281 19.625 -4.316 1 93.25 30 ILE B O 1
ATOM 1653 N N . LEU B 1 31 ? 7.379 18.188 -2.904 1 96.56 31 LEU B N 1
ATOM 1654 C CA . LEU B 1 31 ? 6.754 19.219 -2.074 1 96.56 31 LEU B CA 1
ATOM 1655 C C . LEU B 1 31 ? 7.699 19.672 -0.969 1 96.56 31 LEU B C 1
ATOM 1657 O O . LEU B 1 31 ? 8.312 18.844 -0.287 1 96.56 31 LEU B O 1
ATOM 1661 N N . ARG B 1 32 ? 7.82 20.906 -0.846 1 95.25 32 ARG B N 1
ATOM 1662 C CA . ARG B 1 32 ? 8.656 21.484 0.206 1 95.25 32 ARG B CA 1
ATOM 1663 C C . ARG B 1 32 ? 7.805 22.219 1.232 1 95.25 32 ARG B C 1
ATOM 1665 O O . ARG B 1 32 ? 6.871 22.953 0.869 1 95.25 32 ARG B O 1
ATOM 1672 N N . ALA B 1 33 ? 8.109 22.016 2.5 1 96 33 ALA B N 1
ATOM 1673 C CA . ALA B 1 33 ? 7.387 22.688 3.578 1 96 33 ALA B CA 1
ATOM 1674 C C . ALA B 1 33 ? 8.297 22.922 4.781 1 96 33 ALA B C 1
ATOM 1676 O O . ALA B 1 33 ? 9.266 22.188 4.988 1 96 33 ALA B O 1
ATOM 1677 N N . ALA B 1 34 ? 7.91 23.844 5.57 1 94.94 34 ALA B N 1
ATOM 1678 C CA . ALA B 1 34 ? 8.734 24.219 6.715 1 94.94 34 ALA B CA 1
ATOM 1679 C C . ALA B 1 34 ? 8.312 23.469 7.969 1 94.94 34 ALA B C 1
ATOM 1681 O O . ALA B 1 34 ? 7.121 23.266 8.203 1 94.94 34 ALA B O 1
ATOM 1682 N N . ARG B 1 35 ? 9.336 23.219 8.75 1 95.31 35 ARG B N 1
ATOM 1683 C CA . ARG B 1 35 ? 9.078 22.625 10.062 1 95.31 35 ARG B CA 1
ATOM 1684 C C . ARG B 1 35 ? 8.102 23.5 10.859 1 95.31 35 ARG B C 1
ATOM 1686 O O . ARG B 1 35 ? 8.18 24.719 10.82 1 95.31 35 ARG B O 1
ATOM 1693 N N . GLY B 1 36 ? 7.195 22.812 11.594 1 94.69 36 GLY B N 1
ATOM 1694 C CA . GLY B 1 36 ? 6.246 23.516 12.438 1 94.69 36 GLY B CA 1
ATOM 1695 C C . GLY B 1 36 ? 4.996 23.938 11.703 1 94.69 36 GLY B C 1
ATOM 1696 O O . GLY B 1 36 ? 3.982 24.266 12.32 1 94.69 36 GLY B O 1
ATOM 1697 N N . ARG B 1 37 ? 5.016 23.984 10.445 1 96.12 37 ARG B N 1
ATOM 1698 C CA . ARG B 1 37 ? 3.871 24.391 9.641 1 96.12 37 ARG B CA 1
ATOM 1699 C C . ARG B 1 37 ? 3.076 23.188 9.156 1 96.12 37 ARG B C 1
ATOM 1701 O O . ARG B 1 37 ? 3.219 22.094 9.695 1 96.12 37 ARG B O 1
ATOM 1708 N N . SER B 1 38 ? 2.074 23.438 8.25 1 97.5 38 SER B N 1
ATOM 1709 C CA . SER B 1 38 ? 1.257 22.391 7.66 1 97.5 38 SER B CA 1
ATOM 1710 C C . SER B 1 38 ? 1.575 22.203 6.18 1 97.5 38 SER B C 1
ATOM 1712 O O . SER B 1 38 ? 2.094 23.125 5.535 1 97.5 38 SER B O 1
ATOM 1714 N N . VAL B 1 39 ? 1.311 21.062 5.715 1 97.81 39 VAL B N 1
ATOM 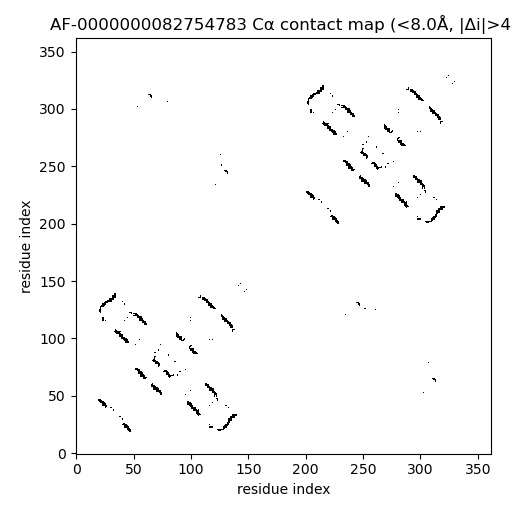1715 C CA . VAL B 1 39 ? 1.464 20.797 4.289 1 97.81 39 VAL B CA 1
ATOM 1716 C C . VAL B 1 39 ? 0.285 19.969 3.793 1 97.81 39 VAL B C 1
ATOM 1718 O O . VAL B 1 39 ? -0.237 19.125 4.52 1 97.81 39 VAL B O 1
ATOM 1721 N N . THR B 1 40 ? -0.159 20.25 2.619 1 98.44 40 THR B N 1
ATOM 1722 C CA . THR B 1 40 ? -1.149 19.406 1.952 1 98.44 40 THR B CA 1
ATOM 1723 C C . THR B 1 40 ? -0.486 18.516 0.912 1 98.44 40 THR B C 1
ATOM 1725 O O . THR B 1 40 ? 0.232 19 0.034 1 98.44 40 THR B O 1
ATOM 1728 N N . LEU B 1 41 ? -0.67 17.25 1.052 1 98.69 41 LEU B N 1
ATOM 1729 C CA . LEU B 1 41 ? -0.241 16.281 0.048 1 98.69 41 LEU B CA 1
ATOM 1730 C C . LEU B 1 41 ? -1.355 16.016 -0.955 1 98.69 41 LEU B C 1
ATOM 1732 O O . LEU B 1 41 ? -2.355 15.375 -0.619 1 98.69 41 LEU B O 1
ATOM 1736 N N . PRO B 1 42 ? -1.185 16.469 -2.148 1 98.38 42 PRO B N 1
ATOM 1737 C CA . PRO B 1 42 ? -2.277 16.375 -3.121 1 98.38 42 PRO B CA 1
ATOM 1738 C C . PRO B 1 42 ? -2.436 14.969 -3.689 1 98.38 42 PRO B C 1
ATOM 1740 O O . PRO B 1 42 ? -1.443 14.32 -4.035 1 98.38 42 PRO B O 1
ATOM 1743 N N . CYS B 1 43 ? -3.684 14.578 -3.85 1 98.5 43 CYS B N 1
ATOM 1744 C CA . CYS B 1 43 ? -4.066 13.297 -4.445 1 98.5 43 CYS B CA 1
ATOM 1745 C C . CYS B 1 43 ? -5.5 13.352 -4.965 1 98.5 43 CYS B C 1
ATOM 1747 O O . CYS B 1 43 ? -6.43 13.648 -4.207 1 98.5 43 CYS B O 1
ATOM 1749 N N . THR B 1 44 ? -5.676 13.109 -6.199 1 98.12 44 THR B N 1
ATOM 1750 C CA . THR B 1 44 ? -7.004 13.039 -6.789 1 98.12 44 THR B CA 1
ATOM 1751 C C . THR B 1 44 ? -7.246 11.664 -7.414 1 98.12 44 THR B C 1
ATOM 1753 O O . THR B 1 44 ? -6.297 10.953 -7.746 1 98.12 44 THR B O 1
ATOM 1756 N N . TYR B 1 45 ? -8.508 11.344 -7.48 1 97.19 45 TYR B N 1
ATOM 1757 C CA . TYR B 1 45 ? -8.828 10.055 -8.094 1 97.19 45 TYR B CA 1
ATOM 1758 C C . TYR B 1 45 ? -10.008 10.18 -9.039 1 97.19 45 TYR B C 1
ATOM 1760 O O . TYR B 1 45 ? -10.742 11.164 -9.008 1 97.19 45 TYR B O 1
ATOM 1768 N N . SER B 1 46 ? -10.047 9.156 -9.922 1 95.38 46 SER B N 1
ATOM 1769 C CA . SER B 1 46 ? -11.156 9.031 -10.867 1 95.38 46 SER B CA 1
ATOM 1770 C C . SER B 1 46 ? -11.688 7.598 -10.906 1 95.38 46 SER B C 1
ATOM 1772 O O . SER B 1 46 ? -10.906 6.641 -10.883 1 95.38 46 SER B O 1
ATOM 1774 N N . THR B 1 47 ? -12.953 7.523 -10.828 1 93.25 47 THR B N 1
ATOM 1775 C CA . THR B 1 47 ? -13.586 6.211 -10.875 1 93.25 47 THR B CA 1
ATOM 1776 C C . THR B 1 47 ? -14.914 6.285 -11.617 1 93.25 47 THR B C 1
ATOM 1778 O O . THR B 1 47 ? -15.555 7.336 -11.656 1 93.25 47 THR B O 1
ATOM 1781 N N . TYR B 1 48 ? -15.375 5.145 -12.164 1 90.31 48 TYR B N 1
ATOM 1782 C CA . TYR B 1 48 ? -16.641 5.082 -12.883 1 90.31 48 TYR B CA 1
ATOM 1783 C C . TYR B 1 48 ? -17.734 4.496 -12 1 90.31 48 TYR B C 1
ATOM 1785 O O . TYR B 1 48 ? -18.906 4.492 -12.383 1 90.31 48 TYR B O 1
ATOM 1793 N N . VAL B 1 49 ? -17.312 4.055 -10.836 1 91.31 49 VAL B N 1
ATOM 1794 C CA . VAL B 1 49 ? -18.312 3.416 -9.992 1 91.31 49 VAL B CA 1
ATOM 1795 C C . VAL B 1 49 ? -18.953 4.453 -9.07 1 91.31 49 VAL B C 1
ATOM 1797 O O . VAL B 1 49 ? -18.266 5.305 -8.508 1 91.31 49 VAL B O 1
ATOM 1800 N N . PRO B 1 50 ? -20.219 4.371 -8.898 1 87.5 50 PRO B N 1
ATOM 1801 C CA . PRO B 1 50 ? -20.906 5.332 -8.039 1 87.5 50 PRO B CA 1
ATOM 1802 C C . PRO B 1 50 ? -20.781 4.988 -6.555 1 87.5 50 PRO B C 1
ATOM 1804 O O . PRO B 1 50 ? -20.828 5.879 -5.703 1 87.5 50 PRO B O 1
ATOM 1807 N N . ASP B 1 51 ? -20.656 3.697 -6.285 1 87.38 51 ASP B N 1
ATOM 1808 C CA . ASP B 1 51 ? -20.547 3.223 -4.91 1 87.38 51 ASP B CA 1
ATOM 1809 C C . ASP B 1 51 ? -19.156 3.459 -4.344 1 87.38 51 ASP B C 1
ATOM 1811 O O . ASP B 1 51 ? -18.156 3.033 -4.938 1 87.38 51 ASP B O 1
ATOM 1815 N N . ARG B 1 52 ? -19.156 4.086 -3.148 1 89 52 ARG B N 1
ATOM 1816 C CA . ARG B 1 52 ? -17.859 4.391 -2.564 1 89 52 ARG B CA 1
ATOM 1817 C C . ARG B 1 52 ? -17.578 3.506 -1.355 1 89 52 ARG B C 1
ATOM 1819 O O . ARG B 1 52 ? -17.016 3.961 -0.363 1 89 52 ARG B O 1
ATOM 1826 N N . GLU B 1 53 ? -18.125 2.336 -1.428 1 92.62 53 GLU B N 1
ATOM 1827 C CA . GLU B 1 53 ? -17.703 1.412 -0.381 1 92.62 53 GLU B CA 1
ATOM 1828 C C . GLU B 1 53 ? -16.203 1.128 -0.47 1 92.62 53 GLU B C 1
ATOM 1830 O O . GLU B 1 53 ? -15.742 0.481 -1.414 1 92.62 53 GLU B O 1
ATOM 1835 N N . GLY B 1 54 ? -15.484 1.661 0.479 1 96.5 54 GLY B N 1
ATOM 1836 C CA . GLY B 1 54 ? -14.039 1.598 0.444 1 96.5 54 GLY B CA 1
ATOM 1837 C C . GLY B 1 54 ? -13.375 2.609 1.359 1 96.5 54 GLY B C 1
ATOM 1838 O O . GLY B 1 54 ? -13.938 2.996 2.383 1 96.5 54 GLY B O 1
ATOM 1839 N N . PHE B 1 55 ? -12.117 2.908 1.028 1 98.12 55 PHE B N 1
ATOM 1840 C CA . PHE B 1 55 ? -11.367 3.787 1.925 1 98.12 55 PHE B CA 1
ATOM 1841 C C . PHE B 1 55 ? -10.211 4.449 1.193 1 98.12 55 PHE B C 1
ATOM 1843 O O . PHE B 1 55 ? -9.781 3.979 0.137 1 98.12 55 PHE B O 1
ATOM 1850 N N . ILE B 1 56 ? -9.805 5.535 1.74 1 98.56 56 ILE B N 1
ATOM 1851 C CA . ILE B 1 56 ? -8.555 6.211 1.396 1 98.56 56 ILE B CA 1
ATOM 1852 C C . ILE B 1 56 ? -7.465 5.816 2.389 1 98.56 56 ILE B C 1
ATOM 1854 O O . ILE B 1 56 ? -7.707 5.758 3.596 1 98.56 56 ILE B O 1
ATOM 1858 N N . GLN B 1 57 ? -6.336 5.547 1.869 1 98.75 57 GLN B N 1
ATOM 1859 C CA . GLN B 1 57 ? -5.203 5.191 2.717 1 98.75 57 GLN B CA 1
ATOM 1860 C C . GLN B 1 57 ? -3.959 5.988 2.334 1 98.75 57 GLN B C 1
ATOM 1862 O O . GLN B 1 57 ? -3.605 6.066 1.156 1 98.75 57 GLN B O 1
ATOM 1867 N N . TRP B 1 58 ? -3.359 6.609 3.301 1 98.88 58 TRP B N 1
ATOM 1868 C CA . TRP B 1 58 ? -2.045 7.223 3.143 1 98.88 58 TRP B CA 1
ATOM 1869 C C . TRP B 1 58 ? -1.002 6.508 3.992 1 98.88 58 TRP B C 1
ATOM 1871 O O . TRP B 1 58 ? -1.221 6.266 5.184 1 98.88 58 TRP B O 1
ATOM 1881 N N . ASP B 1 59 ? 0.078 6.215 3.355 1 98.75 59 ASP B N 1
ATOM 1882 C CA . ASP B 1 59 ? 1.203 5.574 4.027 1 98.75 59 ASP B CA 1
ATOM 1883 C C . ASP B 1 59 ? 2.504 6.332 3.766 1 98.75 59 ASP B C 1
ATOM 1885 O O . ASP B 1 59 ? 2.67 6.938 2.705 1 98.75 59 ASP B O 1
ATOM 1889 N N . LYS B 1 60 ? 3.332 6.234 4.738 1 98.62 60 LYS B N 1
ATOM 1890 C CA . LYS B 1 60 ? 4.723 6.633 4.535 1 98.62 60 LYS B CA 1
ATOM 1891 C C . LYS B 1 60 ? 5.605 5.418 4.25 1 98.62 60 LYS B C 1
ATOM 1893 O O . LYS B 1 60 ? 5.609 4.453 5.016 1 98.62 60 LYS B O 1
ATOM 1898 N N . LEU B 1 61 ? 6.328 5.504 3.145 1 98.31 61 LEU B N 1
ATOM 1899 C CA . LEU B 1 61 ? 7.16 4.379 2.725 1 98.31 61 LEU B CA 1
ATOM 1900 C C . LEU B 1 61 ? 8.562 4.5 3.303 1 98.31 61 LEU B C 1
ATOM 1902 O O . LEU B 1 61 ? 9.383 5.273 2.799 1 98.31 61 LEU B O 1
ATOM 1906 N N . LEU B 1 62 ? 8.812 3.719 4.289 1 97.25 62 LEU B N 1
ATOM 1907 C CA . LEU B 1 62 ? 10.164 3.621 4.836 1 97.25 62 LEU B CA 1
ATOM 1908 C C . LEU B 1 62 ? 10.938 2.49 4.168 1 97.25 62 LEU B C 1
ATOM 1910 O O . LEU B 1 62 ? 10.367 1.7 3.416 1 97.25 62 LEU B O 1
ATOM 1914 N N . ARG B 1 63 ? 12.188 2.426 4.398 1 94 63 ARG B N 1
ATOM 1915 C CA . ARG B 1 63 ? 13.023 1.384 3.807 1 94 63 ARG B CA 1
ATOM 1916 C C . ARG B 1 63 ? 12.617 0.005 4.316 1 94 63 ARG B C 1
ATOM 1918 O O . ARG B 1 63 ? 12.5 -0.943 3.537 1 94 63 ARG B O 1
ATOM 1925 N N . SER B 1 64 ? 12.352 -0.081 5.586 1 93.25 64 SER B N 1
ATOM 1926 C CA . SER B 1 64 ? 12.133 -1.38 6.215 1 93.25 64 SER B CA 1
ATOM 1927 C C . SER B 1 64 ? 10.656 -1.76 6.207 1 93.25 64 SER B C 1
ATOM 1929 O O . SER B 1 64 ? 10.32 -2.943 6.176 1 93.25 64 SER B O 1
ATOM 1931 N N . GLN B 1 65 ? 9.805 -0.718 6.266 1 95.69 65 GLN B N 1
ATOM 1932 C CA . GLN B 1 65 ? 8.383 -1.007 6.414 1 95.69 65 GLN B CA 1
ATOM 1933 C C . GLN B 1 65 ? 7.531 0.14 5.879 1 95.69 65 GLN B C 1
ATOM 1935 O O . GLN B 1 65 ? 8.047 1.218 5.582 1 95.69 65 GLN B O 1
ATOM 1940 N N . THR B 1 66 ? 6.301 -0.163 5.773 1 97.56 66 THR B N 1
ATOM 1941 C CA . THR B 1 66 ? 5.297 0.848 5.461 1 97.56 66 THR B CA 1
ATOM 1942 C C . THR B 1 66 ? 4.559 1.29 6.723 1 97.56 66 THR B C 1
ATOM 1944 O O . THR B 1 66 ? 4.039 0.458 7.469 1 97.56 66 THR B O 1
ATOM 1947 N N . GLU B 1 67 ? 4.562 2.594 6.922 1 97.88 67 GLU B N 1
ATOM 1948 C CA . GLU B 1 67 ? 3.924 3.154 8.109 1 97.88 67 GLU B CA 1
ATOM 1949 C C . GLU B 1 67 ? 2.605 3.84 7.754 1 97.88 67 GLU B C 1
ATOM 1951 O O . GLU B 1 67 ? 2.568 4.707 6.879 1 97.88 67 GLU B O 1
ATOM 1956 N N . ARG B 1 68 ? 1.566 3.516 8.547 1 98.5 68 ARG B N 1
ATOM 1957 C CA . ARG B 1 68 ? 0.279 4.16 8.305 1 98.5 68 ARG B CA 1
ATOM 1958 C C . ARG B 1 68 ? 0.32 5.629 8.719 1 98.5 68 ARG B C 1
ATOM 1960 O O . ARG B 1 68 ? 0.761 5.961 9.82 1 98.5 68 ARG B O 1
ATOM 1967 N N . VAL B 1 69 ? -0.112 6.441 7.844 1 98.81 69 VAL B N 1
ATOM 1968 C CA . VAL B 1 69 ? -0.37 7.84 8.172 1 98.81 69 VAL B CA 1
ATOM 1969 C C . VAL B 1 69 ? -1.818 8 8.625 1 98.81 69 VAL B C 1
ATOM 1971 O O . VAL B 1 69 ? -2.076 8.383 9.773 1 98.81 69 VAL B O 1
ATOM 1974 N N . VAL B 1 70 ? -2.73 7.598 7.723 1 98.75 70 VAL B N 1
ATOM 1975 C CA . VAL B 1 70 ? -4.148 7.668 8.055 1 98.75 70 VAL B CA 1
ATOM 1976 C C . VAL B 1 70 ? -4.945 6.797 7.082 1 98.75 70 VAL B C 1
ATOM 1978 O O . VAL B 1 70 ? -4.586 6.668 5.91 1 98.75 70 VAL B O 1
ATOM 1981 N N . THR B 1 71 ? -5.957 6.176 7.594 1 98.56 71 THR B N 1
ATOM 1982 C CA . THR B 1 71 ? -7.02 5.555 6.809 1 98.56 71 THR B CA 1
ATOM 1983 C C . THR B 1 71 ? -8.352 6.258 7.051 1 98.56 71 THR B C 1
ATOM 1985 O O . THR B 1 71 ? -8.688 6.586 8.188 1 98.56 71 THR B O 1
ATOM 1988 N N . TRP B 1 72 ? -9.047 6.559 5.965 1 98.38 72 TRP B N 1
ATOM 1989 C CA . TRP B 1 72 ? -10.359 7.188 6.059 1 98.38 72 TRP B CA 1
ATOM 1990 C C . TRP B 1 72 ? -11.406 6.379 5.297 1 98.38 72 TRP B C 1
ATOM 1992 O O . TRP B 1 72 ? -11.227 6.078 4.113 1 98.38 72 TRP B O 1
ATOM 2002 N N . ASN B 1 73 ? -12.461 6.035 5.996 1 97.56 73 ASN B N 1
ATOM 2003 C CA . ASN B 1 73 ? -13.516 5.188 5.453 1 97.56 73 ASN B CA 1
ATOM 2004 C C . ASN B 1 73 ? -14.625 6.016 4.809 1 97.56 73 ASN B C 1
ATOM 2006 O O . ASN B 1 73 ? -15.188 6.906 5.445 1 97.56 73 ASN B O 1
ATOM 2010 N N . PHE B 1 74 ? -15.055 5.68 3.615 1 96.88 74 PHE B N 1
ATOM 2011 C CA . PHE B 1 74 ? -16.016 6.461 2.857 1 96.88 74 PHE B CA 1
ATOM 2012 C C . PHE B 1 74 ? -17.406 6.383 3.498 1 96.88 74 PHE B C 1
ATOM 2014 O O . PHE B 1 74 ? -18.156 7.363 3.488 1 96.88 74 PHE B O 1
ATOM 2021 N N . VAL B 1 75 ? -17.719 5.262 4.004 1 94.81 75 VAL B N 1
ATOM 2022 C CA . VAL B 1 75 ? -19.062 5.027 4.484 1 94.81 75 VAL B CA 1
ATOM 2023 C C . VAL B 1 75 ? -19.203 5.535 5.914 1 94.81 75 VAL B C 1
ATOM 2025 O O . VAL B 1 75 ? -20.094 6.352 6.211 1 94.81 75 VAL B O 1
ATOM 2028 N N . THR B 1 76 ? -18.281 5.137 6.777 1 95.12 76 THR B N 1
ATOM 2029 C CA . THR B 1 76 ? -18.406 5.473 8.188 1 95.12 76 THR B CA 1
ATOM 2030 C C . THR B 1 76 ? -17.781 6.832 8.477 1 95.12 76 THR B C 1
ATOM 2032 O O . THR B 1 76 ? -18.016 7.418 9.539 1 95.12 76 THR B O 1
ATOM 2035 N N . LYS B 1 77 ? -16.953 7.309 7.586 1 96.25 77 LYS B N 1
ATOM 2036 C CA . LYS B 1 77 ? -16.219 8.57 7.723 1 96.25 77 LYS B CA 1
ATOM 2037 C C . LYS B 1 77 ? -15.242 8.516 8.891 1 96.25 77 LYS B C 1
ATOM 2039 O O . LYS B 1 77 ? -14.797 9.555 9.383 1 96.25 77 LYS B O 1
ATOM 2044 N N . LYS B 1 78 ? -14.883 7.34 9.281 1 96.06 78 LYS B N 1
ATOM 2045 C CA . LYS B 1 78 ? -13.992 7.141 10.422 1 96.06 78 LYS B CA 1
ATOM 2046 C C . LYS B 1 78 ? -12.531 7.258 10 1 96.06 78 LYS B C 1
ATOM 2048 O O . LYS B 1 78 ? -12.148 6.777 8.93 1 96.06 78 LYS B O 1
ATOM 2053 N N . TYR B 1 79 ? -11.797 7.82 10.945 1 97.69 79 TYR B N 1
ATOM 2054 C CA . TYR B 1 79 ? -10.344 7.887 10.82 1 97.69 79 TYR B CA 1
ATOM 2055 C C . TYR B 1 79 ? -9.672 6.758 11.594 1 97.69 79 TYR B C 1
ATOM 2057 O O . TYR B 1 79 ? -10.062 6.457 12.727 1 97.69 79 TYR B O 1
ATOM 2065 N N . ILE B 1 80 ? -8.711 6.242 10.977 1 97.44 80 ILE B N 1
ATOM 2066 C CA . ILE B 1 80 ? -7.738 5.398 11.656 1 97.44 80 ILE B CA 1
ATOM 2067 C C . ILE B 1 80 ? -6.34 5.98 11.484 1 97.44 80 ILE B C 1
ATOM 2069 O O . ILE B 1 80 ? -5.742 5.879 10.414 1 97.44 80 ILE B O 1
ATOM 2073 N N . TYR B 1 81 ? -5.816 6.504 12.531 1 98.12 81 TYR B N 1
ATOM 2074 C CA . TYR B 1 81 ? -4.535 7.199 12.461 1 98.12 81 TYR B CA 1
ATOM 2075 C C . TYR B 1 81 ? -3.379 6.246 12.742 1 98.12 81 TYR B C 1
ATOM 2077 O O . TYR B 1 81 ? -3.494 5.355 13.586 1 98.12 81 TYR B O 1
ATOM 2085 N N . GLY B 1 82 ? -2.314 6.52 12.008 1 97.62 82 GLY B N 1
ATOM 2086 C CA . GLY B 1 82 ? -1.061 5.969 12.5 1 97.62 82 GLY B CA 1
ATOM 2087 C C . GLY B 1 82 ? -0.599 6.602 13.797 1 97.62 82 GLY B C 1
ATOM 2088 O O . GLY B 1 82 ? -0.975 7.734 14.117 1 97.62 82 GLY B O 1
ATOM 2089 N N . ASN B 1 83 ? 0.204 5.938 14.445 1 95.69 83 ASN B N 1
ATOM 2090 C CA . ASN B 1 83 ? 0.596 6.344 15.789 1 95.69 83 ASN B CA 1
ATOM 2091 C C . ASN B 1 83 ? 1.238 7.73 15.789 1 95.69 83 ASN B C 1
ATOM 2093 O O . ASN B 1 83 ? 1.01 8.523 16.703 1 95.69 83 ASN B O 1
ATOM 2097 N N . ARG B 1 84 ? 2.018 8.102 14.852 1 96.81 84 ARG B N 1
ATOM 2098 C CA . ARG B 1 84 ? 2.762 9.359 14.812 1 96.81 84 ARG B CA 1
ATOM 2099 C C . ARG B 1 84 ? 1.916 10.477 14.219 1 96.81 84 ARG B C 1
ATOM 2101 O O . ARG B 1 84 ? 2.367 11.625 14.125 1 96.81 84 ARG B O 1
ATOM 2108 N N . TYR B 1 85 ? 0.712 10.164 13.859 1 98.25 85 TYR B N 1
ATOM 2109 C CA . TYR B 1 85 ? -0.066 11.117 13.07 1 98.25 85 TYR B CA 1
ATOM 2110 C C . TYR B 1 85 ? -1.402 11.406 13.742 1 98.25 85 TYR B C 1
ATOM 2112 O O . TYR B 1 85 ? -2.283 12.031 13.141 1 98.25 85 TYR B O 1
ATOM 2120 N N . GLU B 1 86 ? -1.563 10.992 14.914 1 97.12 86 GLU B N 1
ATOM 2121 C CA . GLU B 1 86 ? -2.82 11.164 15.633 1 97.12 86 GLU B CA 1
ATOM 2122 C C . GLU B 1 86 ? -3.154 12.648 15.82 1 97.12 86 GLU B C 1
ATOM 2124 O O . GLU B 1 86 ? -2.326 13.414 16.297 1 97.12 86 GLU B O 1
ATOM 2129 N N . ASN B 1 87 ? -4.328 13.031 15.305 1 93.31 87 ASN B N 1
ATOM 2130 C CA . ASN B 1 87 ? -4.926 14.352 15.484 1 93.31 87 ASN B CA 1
ATOM 2131 C C . ASN B 1 87 ? -4.121 15.43 14.766 1 93.31 87 ASN B C 1
ATOM 2133 O O . ASN B 1 87 ? -4.168 16.609 15.148 1 93.31 87 ASN B O 1
ATOM 2137 N N . ARG B 1 88 ? -3.357 15.125 13.797 1 97.88 88 ARG B N 1
ATOM 2138 C CA . ARG B 1 88 ? -2.643 16.172 13.07 1 97.88 88 ARG B CA 1
ATOM 2139 C C . ARG B 1 88 ? -2.779 15.977 11.562 1 97.88 88 ARG B C 1
ATOM 2141 O O . ARG B 1 88 ? -2.096 16.641 10.781 1 97.88 88 ARG B O 1
ATOM 2148 N N . VAL B 1 89 ? -3.602 15.016 11.203 1 98.81 89 VAL B N 1
ATOM 2149 C CA . VAL B 1 89 ? -3.85 14.781 9.781 1 98.81 89 VAL B CA 1
ATOM 2150 C C . VAL B 1 89 ? -5.344 14.906 9.492 1 98.81 89 VAL B C 1
ATOM 2152 O O . VAL B 1 89 ? -6.176 14.383 10.234 1 98.81 89 VAL B O 1
ATOM 2155 N N . ARG B 1 90 ? -5.656 15.57 8.406 1 98.62 90 ARG B N 1
ATOM 2156 C CA . ARG B 1 90 ? -7.039 15.719 7.953 1 98.62 90 ARG B CA 1
ATOM 2157 C C . ARG B 1 90 ? -7.18 15.352 6.48 1 98.62 90 ARG B C 1
ATOM 2159 O O . ARG B 1 90 ? -6.348 15.734 5.66 1 98.62 90 ARG B O 1
ATOM 2166 N N . VAL B 1 91 ? -8.18 14.625 6.203 1 98.75 91 VAL B N 1
ATOM 2167 C CA . VAL B 1 91 ? -8.523 14.312 4.82 1 98.75 91 VAL B CA 1
ATOM 2168 C C . VAL B 1 91 ? -9.352 15.445 4.219 1 98.75 91 VAL B C 1
ATOM 2170 O O . VAL B 1 91 ? -10.117 16.094 4.926 1 98.75 91 VAL B O 1
ATOM 2173 N N . SER B 1 92 ? -9.195 15.609 2.967 1 98.69 92 SER B N 1
ATOM 2174 C CA . SER B 1 92 ? -9.938 16.656 2.271 1 98.69 92 SER B CA 1
ATOM 2175 C C . SER B 1 92 ? -11.438 16.547 2.545 1 98.69 92 SER B C 1
ATOM 2177 O O . SER B 1 92 ? -11.992 15.445 2.568 1 98.69 92 SER B O 1
ATOM 2179 N N . LYS B 1 93 ? -12.133 17.656 2.633 1 97.94 93 LYS B N 1
ATOM 2180 C CA . LYS B 1 93 ? -13.586 17.688 2.787 1 97.94 93 LYS B CA 1
ATOM 2181 C C . LYS B 1 93 ? -14.273 17.172 1.53 1 97.94 93 LYS B C 1
ATOM 2183 O O . LYS B 1 93 ? -15.453 16.812 1.57 1 97.94 93 LYS B O 1
ATOM 2188 N N . ASP B 1 94 ? -13.547 17.172 0.466 1 97.81 94 ASP B N 1
ATOM 2189 C CA . ASP B 1 94 ? -14.086 16.75 -0.82 1 97.81 94 ASP B CA 1
ATOM 2190 C C . ASP B 1 94 ? -13.648 15.328 -1.157 1 97.81 94 ASP B C 1
ATOM 2192 O O . ASP B 1 94 ? -13.422 15 -2.326 1 97.81 94 ASP B O 1
ATOM 2196 N N . ALA B 1 95 ? -13.398 14.555 -0.181 1 97.56 95 ALA B N 1
ATOM 2197 C CA . ALA B 1 95 ? -12.945 13.18 -0.387 1 97.56 95 ALA B CA 1
ATOM 2198 C C . ALA B 1 95 ? -13.922 12.406 -1.263 1 97.56 95 ALA B C 1
ATOM 2200 O O . ALA B 1 95 ? -13.516 11.578 -2.084 1 97.56 95 ALA B O 1
ATOM 2201 N N . GLU B 1 96 ? -15.188 12.672 -1.17 1 95.38 96 GLU B N 1
ATOM 2202 C CA . GLU B 1 96 ? -16.203 11.961 -1.94 1 95.38 96 GLU B CA 1
ATOM 2203 C C . GLU B 1 96 ? -16.312 12.523 -3.354 1 95.38 96 GLU B C 1
ATOM 2205 O O . GLU B 1 96 ? -16.953 11.914 -4.219 1 95.38 96 GLU B O 1
ATOM 2210 N N . LEU B 1 97 ? -15.781 13.664 -3.525 1 95.06 97 LEU B N 1
ATOM 2211 C CA . LEU B 1 97 ? -15.766 14.312 -4.832 1 95.06 97 LEU B CA 1
ATOM 2212 C C . LEU B 1 97 ? -14.391 14.211 -5.477 1 95.06 97 LEU B C 1
ATOM 2214 O O . LEU B 1 97 ? -13.859 15.211 -5.965 1 95.06 97 LEU B O 1
ATOM 2218 N N . SER B 1 98 ? -13.727 13.109 -5.285 1 95.62 98 SER B N 1
ATOM 2219 C CA . SER B 1 98 ? -12.539 12.672 -6.023 1 95.62 98 SER B CA 1
ATOM 2220 C C . SER B 1 98 ? -11.289 13.375 -5.512 1 95.62 98 SER B C 1
ATOM 2222 O O . SER B 1 98 ? -10.312 13.523 -6.246 1 95.62 98 SER B O 1
ATOM 2224 N N . ASN B 1 99 ? -11.32 13.891 -4.301 1 97.94 99 ASN B N 1
ATOM 2225 C CA . ASN B 1 99 ? -10.156 14.523 -3.684 1 97.94 99 ASN B CA 1
ATOM 2226 C C . ASN B 1 99 ? -9.688 13.758 -2.455 1 97.94 99 ASN B C 1
ATOM 2228 O O . ASN B 1 99 ? -10.242 13.914 -1.366 1 97.94 99 ASN B O 1
ATOM 2232 N N . ALA B 1 100 ? -8.625 13.062 -2.623 1 98.5 100 ALA B N 1
ATOM 2233 C CA . ALA B 1 100 ? -8.109 12.195 -1.563 1 98.5 100 ALA B CA 1
ATOM 2234 C C . ALA B 1 100 ? -6.902 12.836 -0.877 1 98.5 100 ALA B C 1
ATOM 2236 O O . ALA B 1 100 ? -6.121 12.141 -0.221 1 98.5 100 ALA B O 1
ATOM 2237 N N . SER B 1 101 ? -6.695 14.086 -0.95 1 98.69 101 SER B N 1
ATOM 2238 C CA . SER B 1 101 ? -5.566 14.789 -0.35 1 98.69 101 SER B CA 1
ATOM 2239 C C . SER B 1 101 ? -5.637 14.75 1.173 1 98.69 101 SER B C 1
ATOM 2241 O O . SER B 1 101 ? -6.715 14.578 1.745 1 98.69 101 SER B O 1
ATOM 2243 N N . ILE B 1 102 ? -4.492 14.953 1.741 1 98.81 102 ILE B N 1
ATOM 2244 C CA . ILE B 1 102 ? -4.461 15.133 3.189 1 98.81 102 ILE B CA 1
ATOM 2245 C C . ILE B 1 102 ? -3.623 16.359 3.543 1 98.81 102 ILE B C 1
ATOM 2247 O O . ILE B 1 102 ? -2.775 16.781 2.756 1 98.81 102 ILE B O 1
ATOM 2251 N N . THR B 1 103 ? -3.936 16.859 4.719 1 98.81 103 THR B N 1
ATOM 2252 C CA . THR B 1 103 ? -3.107 17.906 5.312 1 98.81 103 THR B CA 1
ATOM 2253 C C . THR B 1 103 ? -2.465 17.406 6.605 1 98.81 103 THR B C 1
ATOM 2255 O O . THR B 1 103 ? -3.152 16.906 7.492 1 98.81 103 THR B O 1
ATOM 2258 N N . ILE B 1 104 ? -1.207 17.547 6.664 1 98.75 104 ILE B N 1
ATOM 2259 C CA . ILE B 1 104 ? -0.455 17.203 7.863 1 98.75 104 ILE B CA 1
ATOM 2260 C C . ILE B 1 104 ? -0.025 18.469 8.586 1 98.75 104 ILE B C 1
ATOM 2262 O O . ILE B 1 104 ? 0.645 19.328 8.008 1 98.75 104 ILE B O 1
ATOM 2266 N N . ASP B 1 105 ? -0.387 18.531 9.812 1 98.44 105 ASP B N 1
ATOM 2267 C CA . ASP B 1 105 ? -0.039 19.688 10.625 1 98.44 105 ASP B CA 1
ATOM 2268 C C . ASP B 1 105 ? 1.191 19.406 11.484 1 98.44 105 ASP B C 1
ATOM 2270 O O . ASP B 1 105 ? 1.631 18.266 11.594 1 98.44 105 ASP B O 1
ATOM 2274 N N . GLN B 1 106 ? 1.796 20.547 12.031 1 97.19 106 GLN B N 1
ATOM 2275 C CA . GLN B 1 106 ? 2.898 20.469 12.977 1 97.19 106 GLN B CA 1
ATOM 2276 C C . GLN B 1 106 ? 4.02 19.578 12.438 1 97.19 106 GLN B C 1
ATOM 2278 O O . GLN B 1 106 ? 4.445 18.625 13.102 1 97.19 106 GLN B O 1
ATOM 2283 N N . LEU B 1 107 ? 4.488 19.984 11.32 1 97.88 107 LEU B N 1
ATOM 2284 C CA . LEU B 1 107 ? 5.508 19.203 10.625 1 97.88 107 LEU B CA 1
ATOM 2285 C C . LEU B 1 107 ? 6.785 19.125 11.453 1 97.88 107 LEU B C 1
ATOM 2287 O O . LEU B 1 107 ? 7.195 20.109 12.062 1 97.88 107 LEU B O 1
ATOM 2291 N N . THR B 1 108 ? 7.391 17.953 11.477 1 96.88 108 THR B N 1
ATOM 2292 C CA . THR B 1 108 ? 8.727 17.734 12.023 1 96.88 108 THR B CA 1
ATOM 2293 C C . THR B 1 108 ? 9.664 17.188 10.953 1 96.88 108 THR B C 1
ATOM 2295 O O . THR B 1 108 ? 9.219 16.812 9.867 1 96.88 108 THR B O 1
ATOM 2298 N N . MET B 1 109 ? 10.953 17.109 11.297 1 96.19 109 MET B N 1
ATOM 2299 C CA . MET B 1 109 ? 11.938 16.578 10.367 1 96.19 109 MET B CA 1
ATOM 2300 C C . MET B 1 109 ? 11.656 15.102 10.07 1 96.19 109 MET B C 1
ATOM 2302 O O . MET B 1 109 ? 12.008 14.602 9 1 96.19 109 MET B O 1
ATOM 2306 N N . ASP B 1 110 ? 10.953 14.477 10.992 1 96.88 110 ASP B N 1
ATOM 2307 C CA . ASP B 1 110 ? 10.633 13.062 10.828 1 96.88 110 ASP B CA 1
ATOM 2308 C C . ASP B 1 110 ? 9.57 12.859 9.75 1 96.88 110 ASP B C 1
ATOM 2310 O O . ASP B 1 110 ? 9.352 11.742 9.289 1 96.88 110 ASP B O 1
ATOM 2314 N N . ASP B 1 111 ? 8.961 13.906 9.359 1 98.25 111 ASP B N 1
ATOM 2315 C CA . ASP B 1 111 ? 7.922 13.812 8.344 1 98.25 111 ASP B CA 1
ATOM 2316 C C . ASP B 1 111 ? 8.523 13.773 6.941 1 98.25 111 ASP B C 1
ATOM 2318 O O . ASP B 1 111 ? 7.828 13.484 5.969 1 98.25 111 ASP B O 1
ATOM 2322 N N . ASN B 1 112 ? 9.82 14.055 6.812 1 97.56 112 ASN B N 1
ATOM 2323 C CA . ASN B 1 112 ? 10.5 13.898 5.531 1 97.56 112 ASN B CA 1
ATOM 2324 C C . ASN B 1 112 ? 10.359 12.477 4.992 1 97.56 112 ASN B C 1
ATOM 2326 O O . ASN B 1 112 ? 10.539 11.508 5.734 1 97.56 112 ASN B O 1
ATOM 2330 N N . GLY B 1 113 ? 10.031 12.5 3.596 1 97.69 113 GLY B N 1
ATOM 2331 C CA . GLY B 1 113 ? 9.977 11.164 3.033 1 97.69 113 GLY B CA 1
ATOM 2332 C C . GLY B 1 113 ? 9 11.039 1.883 1 97.69 113 GLY B C 1
ATOM 2333 O O . GLY B 1 113 ? 8.523 12.047 1.349 1 97.69 113 GLY B O 1
ATOM 2334 N N . THR B 1 114 ? 8.773 9.711 1.446 1 97.56 114 THR B N 1
ATOM 2335 C CA . THR B 1 114 ? 7.855 9.383 0.362 1 97.56 114 THR B CA 1
ATOM 2336 C C . THR B 1 114 ? 6.527 8.883 0.915 1 97.56 114 THR B C 1
ATOM 2338 O O . THR B 1 114 ? 6.504 8 1.777 1 97.56 114 THR B O 1
ATOM 2341 N N . TYR B 1 115 ? 5.535 9.484 0.417 1 98.25 115 TYR B N 1
ATOM 2342 C CA . TYR B 1 115 ? 4.188 9.102 0.822 1 98.25 115 TYR B CA 1
ATOM 2343 C C . TYR B 1 115 ? 3.416 8.492 -0.347 1 98.25 115 TYR B C 1
ATOM 2345 O O . TYR B 1 115 ? 3.572 8.93 -1.491 1 98.25 115 TYR B O 1
ATOM 2353 N N . GLU B 1 116 ? 2.562 7.551 -0.056 1 98.56 116 GLU B N 1
ATOM 2354 C CA . GLU B 1 116 ? 1.728 6.914 -1.069 1 98.56 116 GLU B CA 1
ATOM 2355 C C . GLU B 1 116 ? 0.246 7.07 -0.742 1 98.56 116 GLU B C 1
ATOM 2357 O O . GLU B 1 116 ? -0.184 6.77 0.374 1 98.56 116 GLU B O 1
ATOM 2362 N N . CYS B 1 117 ? -0.461 7.594 -1.682 1 98.62 117 CYS B N 1
ATOM 2363 C CA . CYS B 1 117 ? -1.917 7.664 -1.647 1 98.62 117 CYS B CA 1
ATOM 2364 C C . CYS B 1 117 ? -2.541 6.449 -2.32 1 98.62 117 CYS B C 1
ATOM 2366 O O . CYS B 1 117 ? -2.184 6.109 -3.451 1 98.62 117 CYS B O 1
ATOM 2368 N N . SER B 1 118 ? -3.451 5.766 -1.605 1 98.56 118 SER B N 1
ATOM 2369 C CA . SER B 1 118 ? -4.148 4.613 -2.17 1 98.56 118 SER B CA 1
ATOM 2370 C C . SER B 1 118 ? -5.656 4.754 -2.02 1 98.56 118 SER B C 1
ATOM 2372 O O . SER B 1 118 ? -6.152 5.098 -0.943 1 98.56 118 SER B O 1
ATOM 2374 N N . LEU B 1 119 ? -6.312 4.512 -3.09 1 98.31 119 LEU B N 1
ATOM 2375 C CA . LEU B 1 119 ? -7.77 4.418 -3.102 1 98.31 119 LEU B CA 1
ATOM 2376 C C . LEU B 1 119 ? -8.219 2.969 -3.273 1 98.31 119 LEU B C 1
ATOM 2378 O O . LEU B 1 119 ? -7.773 2.283 -4.199 1 98.31 119 LEU B O 1
ATOM 2382 N N . SER B 1 120 ? -9.047 2.488 -2.354 1 97.88 120 SER B N 1
ATOM 2383 C CA . SER B 1 120 ? -9.625 1.154 -2.469 1 97.88 120 SER B CA 1
ATOM 2384 C C . SER B 1 120 ? -11.148 1.215 -2.527 1 97.88 120 SER B C 1
ATOM 2386 O O . SER B 1 120 ? -11.789 1.731 -1.611 1 97.88 120 SER B O 1
ATOM 2388 N N . LEU B 1 121 ? -11.672 0.714 -3.564 1 96.5 121 LEU B N 1
ATOM 2389 C CA . LEU B 1 121 ? -13.109 0.641 -3.773 1 96.5 121 LEU B CA 1
ATOM 2390 C C . LEU B 1 121 ? -13.539 -0.787 -4.094 1 96.5 121 LEU B C 1
ATOM 2392 O O . LEU B 1 121 ? -13.125 -1.354 -5.105 1 96.5 121 LEU B O 1
ATOM 2396 N N . MET B 1 122 ? -14.477 -1.302 -3.33 1 93.69 122 MET B N 1
ATOM 2397 C CA . MET B 1 122 ? -14.828 -2.719 -3.387 1 93.69 122 MET B CA 1
ATOM 2398 C C . MET B 1 122 ? -15.578 -3.041 -4.672 1 93.69 122 MET B C 1
ATOM 2400 O O . MET B 1 122 ? -15.523 -4.168 -5.164 1 93.69 122 MET B O 1
ATOM 2404 N N . SER B 1 123 ? -16.25 -2.078 -5.23 1 92.5 123 SER B N 1
ATOM 2405 C CA . SER B 1 123 ? -17.062 -2.34 -6.41 1 92.5 123 SER B CA 1
ATOM 2406 C C . SER B 1 123 ? -16.297 -2.039 -7.695 1 92.5 123 SER B C 1
ATOM 2408 O O . SER B 1 123 ? -16.797 -2.295 -8.789 1 92.5 123 SER B O 1
ATOM 2410 N N . ASP B 1 124 ? -15.156 -1.492 -7.562 1 93.56 124 ASP B N 1
ATOM 2411 C CA . ASP B 1 124 ? -14.375 -1.186 -8.758 1 93.56 124 ASP B CA 1
ATOM 2412 C C . ASP B 1 124 ? -13.664 -2.432 -9.281 1 93.56 124 ASP B C 1
ATOM 2414 O O . ASP B 1 124 ? -13.203 -3.268 -8.5 1 93.56 124 ASP B O 1
ATOM 2418 N N . GLN B 1 125 ? -13.484 -2.465 -10.555 1 91.94 125 GLN B N 1
ATOM 2419 C CA . GLN B 1 125 ? -12.875 -3.643 -11.164 1 91.94 125 GLN B CA 1
ATOM 2420 C C . GLN B 1 125 ? -11.414 -3.779 -10.75 1 91.94 125 GLN B C 1
ATOM 2422 O O . GLN B 1 125 ? -10.898 -4.895 -10.625 1 91.94 125 GLN B O 1
ATOM 2427 N N . ASP B 1 126 ? -10.75 -2.635 -10.484 1 93.81 126 ASP B N 1
ATOM 2428 C CA . ASP B 1 126 ? -9.336 -2.658 -10.109 1 93.81 126 ASP B CA 1
ATOM 2429 C C . ASP B 1 126 ? -9.164 -2.746 -8.594 1 93.81 126 ASP B C 1
ATOM 2431 O O . ASP B 1 126 ? -8.078 -3.039 -8.102 1 93.8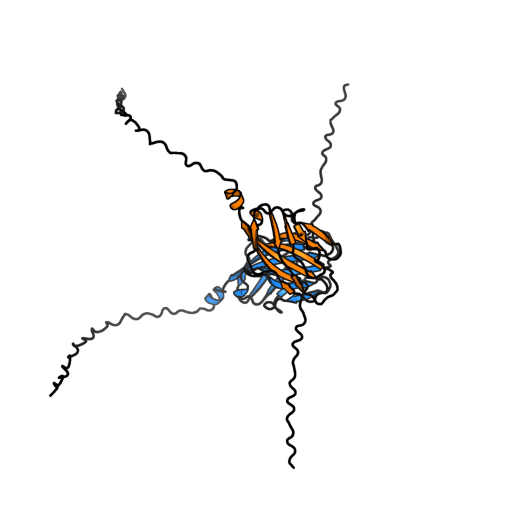1 126 ASP B O 1
ATOM 2435 N N . VAL B 1 127 ? -10.125 -2.414 -7.898 1 95.25 127 VAL B N 1
ATOM 2436 C CA . VAL B 1 127 ? -10.227 -2.473 -6.441 1 95.25 127 VAL B CA 1
ATOM 2437 C C . VAL B 1 127 ? -9.328 -1.404 -5.82 1 95.25 127 VAL B C 1
ATOM 2439 O O . VAL B 1 127 ? -9.75 -0.69 -4.906 1 95.25 127 VAL B O 1
ATOM 2442 N N . THR B 1 128 ? -8.047 -1.297 -6.297 1 97.44 128 THR B N 1
ATOM 2443 C CA . THR B 1 128 ? -7.145 -0.319 -5.699 1 97.44 128 THR B CA 1
ATOM 2444 C C . THR B 1 128 ? -6.336 0.397 -6.777 1 97.44 128 THR B C 1
ATOM 2446 O O . THR B 1 128 ? -6.078 -0.164 -7.844 1 97.44 128 THR B O 1
ATOM 2449 N N . ALA B 1 129 ? -5.969 1.595 -6.488 1 97.62 129 ALA B N 1
ATOM 2450 C CA . ALA B 1 129 ? -5.012 2.395 -7.25 1 97.62 129 ALA B CA 1
ATOM 2451 C C . ALA B 1 129 ? -4.145 3.24 -6.32 1 97.62 129 ALA B C 1
ATOM 2453 O O . ALA B 1 129 ? -4.574 3.609 -5.227 1 97.62 129 ALA B O 1
ATOM 2454 N N . LYS B 1 130 ? -2.918 3.512 -6.82 1 97.88 130 LYS B N 1
ATOM 2455 C CA . LYS B 1 130 ? -1.968 4.164 -5.926 1 97.88 130 LYS B CA 1
ATOM 2456 C C . LYS B 1 130 ? -1.143 5.211 -6.668 1 97.88 130 LYS B C 1
ATOM 2458 O O . LYS B 1 130 ? -0.95 5.109 -7.883 1 97.88 130 LYS B O 1
ATOM 2463 N N . SER B 1 131 ? -0.668 6.168 -5.914 1 97.62 131 SER B N 1
ATOM 2464 C CA . SER B 1 131 ? 0.276 7.168 -6.398 1 97.62 131 SER B CA 1
ATOM 2465 C C . SER B 1 131 ? 1.132 7.719 -5.266 1 97.62 131 SER B C 1
ATOM 2467 O O . SER B 1 131 ? 0.742 7.652 -4.098 1 97.62 131 SER B O 1
ATOM 2469 N N . ARG B 1 132 ? 2.32 8.297 -5.641 1 97.44 132 ARG B N 1
ATOM 2470 C CA . ARG B 1 132 ? 3.26 8.727 -4.613 1 97.44 132 ARG B CA 1
ATOM 2471 C C . ARG B 1 132 ? 3.57 10.211 -4.738 1 97.44 132 ARG B C 1
ATOM 2473 O O . ARG B 1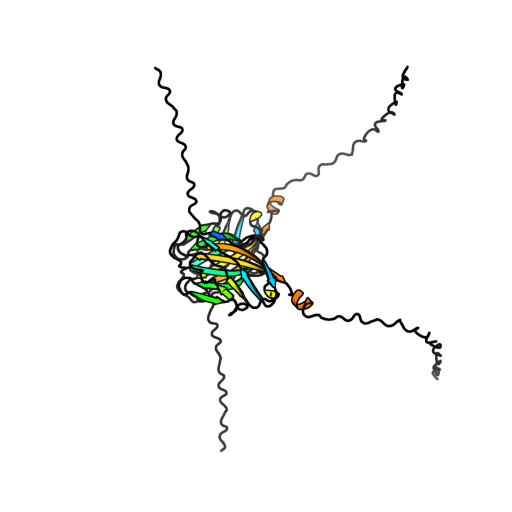 132 ? 3.441 10.789 -5.82 1 97.44 132 ARG B O 1
ATOM 2480 N N . VAL B 1 133 ? 3.982 10.719 -3.621 1 97.5 133 VAL B N 1
ATOM 2481 C CA . VAL B 1 133 ? 4.496 12.086 -3.551 1 97.5 133 VAL B CA 1
ATOM 2482 C C . VAL B 1 133 ? 5.613 12.164 -2.514 1 97.5 133 VAL B C 1
ATOM 2484 O O . VAL B 1 133 ? 5.598 11.438 -1.517 1 97.5 133 VAL B O 1
ATOM 2487 N N . ARG B 1 134 ? 6.559 13.008 -2.785 1 97.38 134 ARG B N 1
ATOM 2488 C CA . ARG B 1 134 ? 7.676 13.18 -1.859 1 97.38 134 ARG B CA 1
ATOM 2489 C C . ARG B 1 134 ? 7.562 14.508 -1.111 1 97.38 134 ARG B C 1
ATOM 2491 O O . ARG B 1 134 ? 7.254 15.539 -1.71 1 97.38 134 ARG B O 1
ATOM 2498 N N . LEU B 1 135 ? 7.82 14.43 0.156 1 98.12 135 LEU B N 1
ATOM 2499 C CA . LEU B 1 135 ? 7.816 15.602 1.022 1 98.12 135 LEU B CA 1
ATOM 2500 C C . LEU B 1 135 ? 9.211 15.875 1.572 1 98.12 135 LEU B C 1
ATOM 2502 O O . LEU B 1 135 ? 9.852 14.977 2.123 1 98.12 135 LEU B O 1
ATOM 2506 N N . LEU B 1 136 ? 9.641 17.078 1.366 1 97.44 136 LEU B N 1
ATOM 2507 C CA . LEU B 1 136 ? 10.875 17.578 1.964 1 97.44 136 LEU B CA 1
ATOM 2508 C C . LEU B 1 136 ? 10.586 18.656 2.996 1 97.44 136 LEU B C 1
ATOM 2510 O O . LEU B 1 136 ? 10.047 19.719 2.658 1 97.44 136 LEU B O 1
ATOM 2514 N N . VAL B 1 137 ? 10.906 18.328 4.203 1 97.19 137 VAL B N 1
ATOM 2515 C CA . VAL B 1 137 ? 10.727 19.312 5.277 1 97.19 137 VAL B CA 1
ATOM 2516 C C . VAL B 1 137 ? 12.023 20.094 5.48 1 97.19 137 VAL B C 1
ATOM 2518 O O . VAL B 1 137 ? 13.094 19.516 5.656 1 97.19 137 VAL B O 1
ATOM 2521 N N . LEU B 1 138 ? 11.875 21.391 5.504 1 94.38 138 LEU B N 1
ATOM 2522 C CA . LEU B 1 138 ? 13.031 22.266 5.602 1 94.38 138 LEU B CA 1
ATOM 2523 C C . LEU B 1 138 ? 13.055 22.984 6.949 1 94.38 138 LEU B C 1
ATOM 2525 O O . LEU B 1 138 ? 12 23.203 7.555 1 94.38 138 LEU B O 1
ATOM 2529 N N . GLU B 1 139 ? 14.242 23.156 7.375 1 88.25 139 GLU B N 1
ATOM 2530 C CA . GLU B 1 139 ? 14.383 24 8.57 1 88.25 139 GLU B CA 1
ATOM 2531 C C . GLU B 1 139 ? 14.031 25.453 8.273 1 88.25 139 GLU B C 1
ATOM 2533 O O . GLU B 1 139 ? 14.312 25.953 7.18 1 88.25 139 GLU B O 1
ATOM 2538 N N . ASP B 1 140 ? 13.148 25.953 8.945 1 70.69 140 ASP B N 1
ATOM 2539 C CA . ASP B 1 140 ? 12.82 27.359 8.773 1 70.69 140 ASP B CA 1
ATOM 2540 C C . ASP B 1 140 ? 14.047 28.25 8.969 1 70.69 140 ASP B C 1
ATOM 2542 O O . ASP B 1 140 ? 14.422 28.547 10.102 1 70.69 140 ASP B O 1
ATOM 2546 N N . PHE B 1 141 ? 14.914 28.281 7.977 1 58.5 141 PHE B N 1
ATOM 2547 C CA . PHE B 1 141 ? 16.062 29.156 8.125 1 58.5 141 PHE B CA 1
ATOM 2548 C C . PHE B 1 141 ? 15.625 30.609 8.281 1 58.5 141 PHE B C 1
ATOM 2550 O O . PHE B 1 141 ? 16.297 31.406 8.953 1 58.5 141 PHE B O 1
ATOM 2557 N N . LYS B 1 142 ? 14.695 31 7.52 1 57.94 142 LYS B N 1
ATOM 2558 C CA . LYS B 1 142 ? 14.344 32.406 7.668 1 57.94 142 LYS B CA 1
ATOM 2559 C C . LYS B 1 142 ? 13.945 32.75 9.102 1 57.94 142 LYS B C 1
ATOM 2561 O O . LYS B 1 142 ? 14.266 33.812 9.617 1 57.94 142 LYS B O 1
ATOM 2566 N N . GLN B 1 143 ? 13.18 31.875 9.719 1 52.25 143 GLN B N 1
ATOM 2567 C CA . GLN B 1 143 ? 12.945 32.188 11.125 1 52.25 143 GLN B CA 1
ATOM 2568 C C . GLN B 1 143 ? 14.25 32.188 11.914 1 52.25 143 GLN B C 1
ATOM 2570 O O . GLN B 1 143 ? 14.422 32.969 12.844 1 52.25 143 GLN B O 1
ATOM 2575 N N . MET B 1 144 ? 15.062 31.25 11.391 1 52.66 144 MET B N 1
ATOM 2576 C CA . MET B 1 144 ? 16.375 31.312 12.039 1 52.66 144 MET B CA 1
ATOM 2577 C C . MET B 1 144 ? 17.094 32.625 11.711 1 52.66 144 MET B C 1
ATOM 2579 O O . MET B 1 144 ? 17.734 33.219 12.578 1 52.66 144 MET B O 1
ATOM 2583 N N . ALA B 1 145 ? 16.969 32.938 10.445 1 55.84 145 ALA B N 1
ATOM 2584 C CA . ALA B 1 145 ? 17.594 34.219 10.086 1 55.84 145 ALA B CA 1
ATOM 2585 C C . ALA B 1 145 ? 16.859 35.375 10.727 1 55.84 145 ALA B C 1
ATOM 2587 O O . ALA B 1 145 ? 17.484 36.375 11.117 1 55.84 145 ALA B O 1
ATOM 2588 N N . ARG B 1 146 ? 15.562 35.312 10.727 1 54.53 146 ARG B N 1
ATOM 2589 C CA . ARG B 1 146 ? 14.828 36.438 11.328 1 54.53 146 ARG B CA 1
ATOM 2590 C C . ARG B 1 146 ? 15.078 36.5 12.836 1 54.53 146 ARG B C 1
ATOM 2592 O O . ARG B 1 146 ? 14.984 37.562 13.445 1 54.53 146 ARG B O 1
ATOM 2599 N N . ASN B 1 147 ? 15.094 35.312 13.375 1 51.22 147 ASN B N 1
ATOM 2600 C CA . ASN B 1 147 ? 15.484 35.375 14.781 1 51.22 147 ASN B CA 1
ATOM 2601 C C . ASN B 1 147 ? 16.953 35.781 14.945 1 51.22 147 ASN B C 1
ATOM 2603 O O . ASN B 1 147 ? 17.453 35.875 16.062 1 51.22 147 ASN B O 1
ATOM 2607 N N . GLY B 1 148 ? 17.406 36.75 14.266 1 44.62 148 GLY B N 1
ATOM 2608 C CA . GLY B 1 148 ? 18.641 37.531 14.344 1 44.62 148 GLY B CA 1
ATOM 2609 C C . GLY B 1 148 ? 19.672 36.875 15.266 1 44.62 148 GLY B C 1
ATOM 2610 O O . GLY B 1 148 ? 19.719 37.188 16.453 1 44.62 148 GLY B O 1
ATOM 2611 N N . VAL B 1 149 ? 20.016 35.625 15.258 1 44.25 149 VAL B N 1
ATOM 2612 C CA . VAL B 1 149 ? 21.219 35.406 16.047 1 44.25 149 VAL B CA 1
ATOM 2613 C C . VAL B 1 149 ? 22.312 36.406 15.617 1 44.25 149 VAL B C 1
ATOM 2615 O O . VAL B 1 149 ? 22.766 36.375 14.477 1 44.25 149 VAL B O 1
ATOM 2618 N N . ASN B 1 150 ? 22.25 37.656 16.078 1 41.16 150 ASN B N 1
ATOM 2619 C CA . ASN B 1 150 ? 23.406 38.562 16.141 1 41.16 150 ASN B CA 1
ATOM 2620 C C . ASN B 1 150 ? 24.672 37.781 16.5 1 41.16 150 ASN B C 1
ATOM 2622 O O . ASN B 1 150 ? 24.922 37.469 17.656 1 41.16 150 ASN B O 1
ATOM 2626 N N . LEU B 1 151 ? 25.062 36.844 15.75 1 39.53 151 LEU B N 1
ATOM 2627 C CA . LEU B 1 151 ? 26.438 36.406 15.961 1 39.53 151 LEU B CA 1
ATOM 2628 C C . LEU B 1 151 ? 27.391 37.594 15.969 1 39.53 151 LEU B C 1
ATOM 2630 O O . LEU B 1 151 ? 27.719 38.156 14.914 1 39.53 151 LEU B O 1
ATOM 2634 N N . LYS B 1 152 ? 27.281 38.438 17.062 1 39.31 152 LYS B N 1
ATOM 2635 C CA . LYS B 1 152 ? 28.375 39.375 17.281 1 39.31 152 LYS B CA 1
ATOM 2636 C C . LYS B 1 152 ? 29.719 38.719 17.031 1 39.31 152 LYS B C 1
ATOM 2638 O O . LYS B 1 152 ? 30 37.656 17.578 1 39.31 152 LYS B O 1
ATOM 2643 N N . PRO B 1 153 ? 30.391 38.969 15.977 1 37.12 153 PRO B N 1
ATOM 2644 C CA . PRO B 1 153 ? 31.781 38.5 15.844 1 37.12 153 PRO B CA 1
ATOM 2645 C C . PRO B 1 153 ? 32.562 38.656 17.141 1 37.12 153 PRO B C 1
ATOM 2647 O O . PRO B 1 153 ? 32.594 39.75 17.734 1 37.12 153 PRO B O 1
ATOM 2650 N N . ASP B 1 154 ? 32.562 37.688 18.016 1 36.62 154 ASP B N 1
ATOM 2651 C CA . ASP B 1 154 ? 33.5 37.75 19.141 1 36.62 154 ASP B CA 1
ATOM 2652 C C . ASP B 1 154 ? 34.812 38.375 18.734 1 36.62 154 ASP B C 1
ATOM 2654 O O . ASP B 1 154 ? 35.438 37.938 17.766 1 36.62 154 ASP B O 1
ATOM 2658 N N . SER B 1 155 ? 34.938 39.656 18.828 1 35.5 155 SER B N 1
ATOM 2659 C CA . SER B 1 155 ? 36.219 40.375 18.734 1 35.5 155 SER B CA 1
ATOM 2660 C C . SER B 1 155 ? 37.344 39.594 19.406 1 35.5 155 SER B C 1
ATOM 2662 O O . SER B 1 155 ? 37.344 39.438 20.625 1 35.5 155 SER B O 1
ATOM 2664 N N . ALA B 1 156 ? 37.812 38.5 18.812 1 36.12 156 ALA B N 1
ATOM 2665 C CA . ALA B 1 156 ? 39.031 37.812 19.234 1 36.12 156 ALA B CA 1
ATOM 2666 C C . ALA B 1 156 ? 40.125 38.812 19.594 1 36.12 156 ALA B C 1
ATOM 2668 O O . ALA B 1 156 ? 40.562 39.594 18.734 1 36.12 156 ALA B O 1
ATOM 2669 N N . GLY B 1 157 ? 40.156 39.344 20.844 1 37.78 157 GLY B N 1
ATOM 2670 C CA . GLY B 1 157 ? 41.25 40.156 21.344 1 37.78 157 GLY B CA 1
ATOM 2671 C C . GLY B 1 157 ? 42.625 39.562 21 1 37.78 157 GLY B C 1
ATOM 2672 O O . GLY B 1 157 ? 42.719 38.406 20.609 1 37.78 157 GLY B O 1
ATOM 2673 N N . PRO B 1 158 ? 43.625 40.344 20.672 1 40.84 158 PRO B N 1
ATOM 2674 C CA . PRO B 1 158 ? 44.938 39.906 20.203 1 40.84 158 PRO B CA 1
ATOM 2675 C C . PRO B 1 158 ? 45.562 38.844 21.094 1 40.84 158 PRO B C 1
ATOM 2677 O O . PRO B 1 158 ? 45.25 38.781 22.281 1 40.84 158 PRO B O 1
ATOM 2680 N N . PRO B 1 159 ? 45.812 37.688 20.562 1 37.62 159 PRO B N 1
ATOM 2681 C CA . PRO B 1 159 ? 46.375 36.562 21.328 1 37.62 159 PRO B CA 1
ATOM 2682 C C . PRO B 1 159 ? 47.469 36.969 22.297 1 37.62 159 PRO B C 1
ATOM 2684 O O . PRO B 1 159 ? 48.344 37.781 21.938 1 37.62 159 PRO B O 1
ATOM 2687 N N . THR B 1 160 ? 47.156 37.156 23.547 1 39.94 160 THR B N 1
ATOM 2688 C CA . THR B 1 160 ? 48.125 37.531 24.578 1 39.94 160 THR B CA 1
ATOM 2689 C C . THR B 1 160 ? 49.406 36.719 24.422 1 39.94 160 THR B C 1
ATOM 2691 O O . THR B 1 160 ? 49.344 35.5 24.219 1 39.94 160 THR B O 1
ATOM 2694 N N . LYS B 1 161 ? 50.531 37.375 24.234 1 34.12 161 LYS B N 1
ATOM 2695 C CA . LYS B 1 161 ? 51.875 36.875 24.094 1 34.12 161 LYS B CA 1
ATOM 2696 C C . LYS B 1 161 ? 52.188 35.844 25.172 1 34.12 161 LYS B C 1
ATOM 2698 O O . LYS B 1 161 ? 52.094 36.125 26.375 1 34.12 161 LYS B O 1
ATOM 2703 N N . LEU B 1 162 ? 51.75 34.562 24.969 1 35.31 162 LEU B N 1
ATOM 2704 C CA . LEU B 1 162 ? 52.094 33.5 25.906 1 35.31 162 LEU B CA 1
ATOM 2705 C C . LEU B 1 162 ? 53.562 33.562 26.281 1 35.31 162 LEU B C 1
ATOM 2707 O O . LEU B 1 162 ? 54.438 33.594 25.406 1 35.31 162 LEU B O 1
ATOM 2711 N N . ARG B 1 163 ? 53.875 34.188 27.453 1 34 163 ARG B N 1
ATOM 2712 C CA . ARG B 1 163 ? 55.219 34.188 27.984 1 34 163 ARG B CA 1
ATOM 2713 C C . ARG B 1 163 ? 55.844 32.812 27.953 1 34 163 ARG B C 1
ATOM 2715 O O . ARG B 1 163 ? 55.219 31.812 28.297 1 34 163 ARG B O 1
ATOM 2722 N N . PRO B 1 164 ? 56.969 32.562 27.219 1 35.19 164 PRO B N 1
ATOM 2723 C CA . PRO B 1 164 ? 57.719 31.297 27.078 1 35.19 164 PRO B CA 1
ATOM 2724 C C . PRO B 1 164 ? 58.062 30.656 28.422 1 35.19 164 PRO B C 1
ATOM 2726 O O . PRO B 1 164 ? 58.656 31.297 29.281 1 35.19 164 PRO B O 1
ATOM 2729 N N . VAL B 1 165 ? 57.062 29.938 29.078 1 35.12 165 VAL B N 1
ATOM 2730 C CA . VAL B 1 165 ? 57.406 29.266 30.328 1 35.12 165 VAL B CA 1
ATOM 2731 C C . VAL B 1 165 ? 58.688 28.469 30.156 1 35.12 165 VAL B C 1
ATOM 2733 O O . VAL B 1 165 ? 58.781 27.641 29.234 1 35.12 165 VAL B O 1
ATOM 2736 N N . HIS B 1 166 ? 59.844 28.969 30.562 1 32.75 166 HIS B N 1
ATOM 2737 C CA . HIS B 1 166 ? 61.156 28.344 30.641 1 32.75 166 HIS B CA 1
ATOM 2738 C C . HIS B 1 166 ? 61.094 27.062 31.469 1 32.75 166 HIS B C 1
ATOM 2740 O O . HIS B 1 166 ? 60.938 27.125 32.688 1 32.75 166 HIS B O 1
ATOM 2746 N N . GLN B 1 167 ? 60.281 26.047 31.047 1 32.09 167 GLN B N 1
ATOM 2747 C CA . GLN B 1 167 ? 60.312 24.797 31.797 1 32.09 167 GLN B CA 1
ATOM 2748 C C . GLN B 1 167 ? 61.75 24.297 32 1 32.09 167 GLN B C 1
ATOM 2750 O O . GLN B 1 167 ? 62.469 24.109 31.031 1 32.09 167 GLN B O 1
ATOM 2755 N N . GLY B 1 168 ? 62.375 24.625 33.125 1 34.22 168 GLY B N 1
ATOM 2756 C CA . GLY B 1 168 ? 63.719 24.188 33.5 1 34.22 168 GLY B CA 1
ATOM 2757 C C . GLY B 1 168 ? 63.844 22.672 33.531 1 34.22 168 GLY B C 1
ATOM 2758 O O . GLY B 1 168 ? 62.844 21.953 33.594 1 34.22 168 GLY B O 1
ATOM 2759 N N . PRO B 1 169 ? 64.938 22.062 33.094 1 37.66 169 PRO B N 1
ATOM 2760 C CA . PRO B 1 169 ? 65.25 20.656 32.844 1 37.66 169 PRO B CA 1
ATOM 2761 C C . PRO B 1 169 ? 65.125 19.781 34.094 1 37.66 169 PRO B C 1
ATOM 2763 O O . PRO B 1 169 ? 65.438 20.219 35.188 1 37.66 169 PRO B O 1
ATOM 2766 N N . PRO B 1 170 ? 64.062 18.906 34.219 1 35.66 170 PRO B N 1
ATOM 2767 C CA . PRO B 1 170 ? 63.875 18.047 35.406 1 35.66 170 PRO B CA 1
ATOM 2768 C C . PRO B 1 170 ? 65.125 17.25 35.75 1 35.66 170 PRO B C 1
ATOM 2770 O O . PRO B 1 170 ? 65.875 16.828 34.844 1 35.66 170 PRO B O 1
ATOM 2773 N N . THR B 1 171 ? 65.812 17.531 36.812 1 34.81 171 THR B N 1
ATOM 2774 C CA . THR B 1 171 ? 67 16.891 37.375 1 34.81 171 THR B CA 1
ATOM 2775 C C . THR B 1 171 ? 66.75 15.438 37.75 1 34.81 171 THR B C 1
ATOM 2777 O O . THR B 1 171 ? 65.75 15.148 38.406 1 34.81 171 THR B O 1
ATOM 2780 N N . PHE B 1 172 ? 67.062 14.445 36.906 1 28.45 172 PHE B N 1
ATOM 2781 C CA . PHE B 1 172 ? 67 12.992 37 1 28.45 172 PHE B CA 1
ATOM 2782 C C . PHE B 1 172 ? 67.75 12.484 38.219 1 28.45 172 PHE B C 1
ATOM 2784 O O . PHE B 1 172 ? 69 12.633 38.312 1 28.45 172 PHE B O 1
ATOM 2791 N N . LYS B 1 173 ? 67.125 12.602 39.438 1 29.64 173 LYS B N 1
ATOM 2792 C CA . LYS B 1 173 ? 67.812 12.07 40.656 1 29.64 173 LYS B CA 1
ATOM 2793 C C . LYS B 1 173 ? 68.125 10.586 40.469 1 29.64 173 LYS B C 1
ATOM 2795 O O . LYS B 1 173 ? 67.25 9.805 40.094 1 29.64 173 LYS B O 1
ATOM 2800 N N . ASP B 1 174 ? 69.375 10.117 40.438 1 29.42 174 ASP B N 1
ATOM 2801 C CA . ASP B 1 174 ? 70.125 8.875 40.25 1 29.42 174 ASP B CA 1
ATOM 2802 C C . ASP B 1 174 ? 69.875 7.914 41.406 1 29.42 174 ASP B C 1
ATOM 2804 O O . ASP B 1 174 ? 70.25 8.203 42.562 1 29.42 174 ASP B O 1
ATOM 2808 N N . ASN B 1 175 ? 68.625 7.41 41.656 1 30.23 175 ASN B N 1
ATOM 2809 C CA . ASN B 1 175 ? 68.5 6.465 42.75 1 30.23 175 ASN B CA 1
ATOM 2810 C C . ASN B 1 175 ? 69.5 5.305 42.625 1 30.23 175 ASN B C 1
ATOM 2812 O O . ASN B 1 175 ? 69.562 4.652 41.594 1 30.23 175 ASN B O 1
ATOM 2816 N N . GLN B 1 176 ? 70.562 5.227 43.469 1 27.92 176 GLN B N 1
ATOM 2817 C CA . GLN B 1 176 ? 71.688 4.332 43.75 1 27.92 176 GLN B CA 1
ATOM 2818 C C . GLN B 1 176 ? 71.188 2.924 44.062 1 27.92 176 GLN B C 1
ATOM 2820 O O . GLN B 1 176 ? 70.312 2.742 44.906 1 27.92 176 GLN B O 1
ATOM 2825 N N . ILE B 1 177 ? 71.375 1.987 43.219 1 31.95 177 ILE B N 1
ATOM 2826 C CA . ILE B 1 177 ? 71.188 0.542 43.156 1 31.95 177 ILE B CA 1
ATOM 2827 C C . ILE B 1 177 ? 72 -0.128 44.25 1 31.95 177 ILE B C 1
ATOM 2829 O O . ILE B 1 177 ? 73.25 -0.113 44.219 1 31.95 177 ILE B O 1
ATOM 2833 N N . ASN B 1 178 ? 71.688 0.154 45.562 1 31.5 178 ASN B N 1
ATOM 2834 C CA . ASN B 1 178 ? 72.5 -0.58 46.531 1 31.5 178 ASN B CA 1
ATOM 2835 C C . ASN B 1 178 ? 72.438 -2.086 46.312 1 31.5 178 ASN B C 1
ATOM 2837 O O . ASN B 1 178 ? 71.312 -2.66 46.312 1 31.5 178 ASN B O 1
ATOM 2841 N N . PRO B 1 179 ? 73.562 -2.727 45.969 1 28.09 179 PRO B N 1
ATOM 2842 C CA . PRO B 1 179 ? 73.812 -4.129 45.625 1 28.09 179 PRO B CA 1
ATOM 2843 C C . PRO B 1 179 ? 73.438 -5.082 46.781 1 28.09 179 PRO B C 1
ATOM 2845 O O . PRO B 1 179 ? 73.438 -4.676 47.938 1 28.09 179 PRO B O 1
ATOM 2848 N N . LYS B 1 180 ? 72.875 -6.242 46.531 1 28.09 180 LYS B N 1
ATOM 2849 C CA . LYS B 1 180 ? 72.688 -7.426 47.344 1 28.09 180 LYS B CA 1
ATOM 2850 C C . LYS B 1 180 ? 73.938 -7.871 48.062 1 28.09 180 LYS B C 1
ATOM 2852 O O . LYS B 1 180 ? 74.938 -8.109 47.406 1 28.09 180 LYS B O 1
ATOM 2857 N N . SER B 1 181 ? 74.312 -7.434 49.375 1 22.12 181 SER B N 1
ATOM 2858 C CA . SER B 1 181 ? 75 -8.461 50.156 1 22.12 181 SER B CA 1
ATOM 2859 C C . SER B 1 181 ? 74.125 -9.719 50.281 1 22.12 181 SER B C 1
ATOM 2861 O O . SER B 1 181 ? 72.875 -9.633 50.375 1 22.12 181 SER B O 1
#

Nearest PDB structures (foldseek):
  6dg2-assembly2_C  TM=8.125E-01  e=1.907E-08  Mus musculus
  6dg2-assembly1_A  TM=7.819E-01  e=8.568E-09  Mus musculus
  6h0e-assembly2_A  TM=7.261E-01  e=7.642E-09  Homo sapiens
  6h0e-assembly4_E  TM=7.246E-01  e=4.009E-08  Homo sapiens
  6h06-assembly4_E  TM=7.110E-01  e=3.786E-08  Homo sapiens

Foldseek 3Di:
DPPPPPPPPPPPPPPPPPVFAKEKDWDPDEAEEEAQFKDKTWMFIDDPDLDQQWWKWKWFDDPVDIFGAWIAGPPVRDIDGTPVQPPQKDADPCVSVGTGMMMGGRDDQVVFGKMKMKTAGPPGPVRMYMDMYGYGYDYPVVVVVVVPPVPVPPPPDDDPPPDPPPPPDPDPPPPDPPDDD/DPPPPPPPPPPPPPPPPPVFAKEKDWDPDEAEEEAQFKDKTWMFIDDPDLDQQWWKWKWFDDPVDIFGAWIAGPPVRDIDGTPVQPPQKDADPCVSVGTGMMMGGRDDQVPFGKMKMKTAGPPGPVRMYMDMYGYGYDYPVVVVVVVPPVPVPPPPDDDPPPDPPPPPDPDPPPPDPPDDD

Solvent-accessible surface area (backbone atoms only — not comparable to full-atom values): 21754 Å² total; per-residue (Å²): 133,82,76,78,77,71,78,76,73,77,76,76,75,76,72,76,70,67,74,69,59,61,42,41,44,40,51,88,58,78,43,76,40,44,48,62,36,65,46,71,52,63,29,36,44,46,67,80,62,86,66,58,54,40,35,40,37,33,31,36,60,50,94,86,48,76,41,59,39,36,34,39,29,59,77,80,65,45,77,43,59,15,86,94,31,62,92,34,59,45,67,42,93,43,43,89,74,38,26,65,20,36,34,41,44,65,34,44,72,82,65,42,44,40,33,36,44,33,44,36,28,74,78,41,92,65,36,56,31,59,31,50,38,39,38,45,52,36,77,53,48,60,60,49,55,67,52,56,75,75,74,68,74,75,76,76,67,77,81,70,80,75,72,82,78,77,76,72,79,81,80,79,79,80,80,77,80,78,75,85,127,135,83,76,77,77,72,79,74,74,77,74,75,74,75,71,76,70,69,73,69,59,60,42,41,44,38,51,88,56,76,41,75,40,44,49,61,36,64,48,72,51,62,30,36,44,46,66,78,60,88,66,58,53,38,34,42,36,35,31,37,59,51,94,87,47,77,41,58,40,36,34,39,30,60,78,81,66,43,77,43,60,16,86,93,32,62,92,35,60,44,68,42,93,42,44,88,73,40,27,65,20,36,35,39,44,66,33,45,74,82,64,44,43,42,33,37,45,34,45,35,27,75,79,41,92,64,35,56,31,59,30,49,38,39,39,44,52,37,77,53,49,60,59,49,57,67,56,53,73,73,73,66,76,74,75,77,68,78,79,72,79,75,72,81,77,78,78,72,79,82,81,82,80,79,81,78,80,78,75,86,128